Protein AF-A0A8S2G816-F1 (afdb_monomer)

Radius of gyration: 27.28 Å; Cα contacts (8 Å, |Δi|>4): 47; chains: 1; bounding box: 75×60×60 Å

Sequence (195 aa):
LHQNMSLLHDYPKVTIHTKDKANLFRSVLDWQKTAARHLIQHYSNANIILVNMLEQCRYLHVPIGNFPEDPCLFACDLFYARHLVKHNHLLWCSLTDQPDLGGKEQDDYRMLLTTGNDTIANNLFHSDSDVSSTSLQEENHPPFEINRPAFYPTACIEFELVGLAICAVLNFQKIHETEGSSFDLGMLNSVANCF

Foldseek 3Di:
DCVVDVVCPVDQDADQLDDDDPCQPVPVVCNVVSVVVVVVVCVVCVVVSVVVLVVLCVVLVHDRSPQDSDSVVVSVLSVVQVVCVVVVHDDDDDPDPFGCPPPCSVVPPVVVVVPPPVPPVVPPPPDDDDDDPPPPDPCPPPPDDDDDDDDDPDDDDDDDDPPVVVVCVVCVVVVVVVVPDDPDDPVPVVVVVPD

Secondary structure (DSSP, 8-state):
-TTT-GGGTTS------PPPPTTTT--SSSHHHHHHHHHHHHHHHHHHHHHHHHHHHHHHT--GGG--S-HHHHHHHHHHHHHHHHTT------SSSSPP-SS-GGG-TTHHHH---TTTTTTS--S---------------S---------S----------HHHHHHHTHHHHHHHTSS--S-TTTTTTTT--

pLDDT: mean 74.15, std 20.51, range [30.05, 97.12]

Solvent-accessible surface area (backbone atoms only — not comparable to full-atom values): 13302 Å² total; per-residue (Å²): 108,62,93,81,35,74,85,50,70,87,53,89,68,65,82,80,82,75,86,75,65,94,67,74,59,74,50,80,88,55,35,65,65,53,48,53,52,48,50,53,50,52,60,70,45,43,60,60,52,49,53,54,49,51,52,51,23,62,75,68,72,46,62,71,67,74,59,64,84,55,58,66,64,52,47,52,53,52,53,50,53,52,49,34,54,76,70,74,43,81,89,82,79,54,98,54,100,54,71,78,60,88,90,45,62,88,71,54,69,71,56,62,74,74,61,69,58,96,63,59,82,78,68,75,82,79,77,84,85,89,76,80,93,68,85,74,70,84,75,71,74,70,74,92,76,87,84,79,93,71,93,67,95,73,86,85,88,88,84,86,90,76,62,61,70,59,55,45,67,77,39,43,76,57,46,58,63,67,66,53,91,53,98,63,70,73,82,58,64,76,64,66,78,76,118

Organism: NCBI:txid1234261

InterPro domains:
  IPR013697 DNA polymerase epsilon, catalytic subunit A, C-terminal [PF08490] (2-183)
  IPR013697 DNA polymerase epsilon, catalytic subunit A, C-terminal [SM01159] (4-195)
  IPR029703 DNA polymerase epsilon catalytic subunit [PTHR10670] (2-183)

Structure (mmCIF, N/CA/C/O backbone):
data_AF-A0A8S2G816-F1
#
_entry.id   AF-A0A8S2G816-F1
#
loop_
_atom_site.group_PDB
_atom_site.id
_atom_site.type_symbol
_atom_site.label_atom_id
_atom_site.label_alt_id
_atom_site.label_comp_id
_atom_site.label_asym_id
_atom_site.label_entity_id
_atom_site.label_seq_id
_atom_site.pdbx_PDB_ins_code
_atom_site.Cartn_x
_atom_site.Cartn_y
_atom_site.Cartn_z
_atom_site.occupancy
_atom_site.B_iso_or_equiv
_atom_site.auth_seq_id
_atom_site.auth_comp_id
_atom_site.auth_asym_id
_atom_site.auth_atom_id
_atom_site.pdbx_PDB_model_num
ATOM 1 N N . LEU A 1 1 ? -18.105 -16.096 8.172 1.00 61.03 1 LEU A N 1
ATOM 2 C CA . LEU A 1 1 ? -19.308 -15.233 8.282 1.00 61.03 1 LEU A CA 1
ATOM 3 C C . LEU A 1 1 ? -20.367 -15.604 7.249 1.00 61.03 1 LEU A C 1
ATOM 5 O O . LEU A 1 1 ? -21.395 -16.108 7.670 1.00 61.03 1 LEU A O 1
ATOM 9 N N . HIS A 1 2 ? -20.115 -15.486 5.940 1.00 66.38 2 HIS A N 1
ATOM 10 C CA . HIS A 1 2 ? -21.114 -15.856 4.916 1.00 66.38 2 HIS A CA 1
ATOM 11 C C . HIS A 1 2 ? -21.565 -17.323 4.960 1.00 66.38 2 HIS A C 1
ATOM 13 O O . HIS A 1 2 ? -22.743 -17.591 4.780 1.00 66.38 2 HIS A O 1
ATOM 19 N N . GLN A 1 3 ? -20.678 -18.265 5.300 1.00 74.44 3 GLN A N 1
ATOM 20 C CA . GLN A 1 3 ? -21.053 -19.680 5.456 1.00 74.44 3 GLN A CA 1
ATOM 21 C C . GLN A 1 3 ? -22.086 -19.931 6.571 1.00 74.44 3 GLN A C 1
ATOM 23 O O . GLN A 1 3 ? -22.805 -20.919 6.510 1.00 74.44 3 GLN A O 1
ATOM 28 N N . ASN A 1 4 ? -22.197 -19.029 7.556 1.00 79.25 4 ASN A N 1
ATOM 29 C CA . ASN A 1 4 ? -23.070 -19.213 8.720 1.00 79.25 4 ASN A CA 1
ATOM 30 C C . ASN A 1 4 ? -24.318 -18.315 8.684 1.00 79.25 4 ASN A C 1
ATOM 32 O O . ASN A 1 4 ? -25.232 -18.524 9.476 1.00 79.25 4 ASN A O 1
ATOM 36 N N . MET A 1 5 ? -24.366 -17.303 7.808 1.00 78.69 5 MET A N 1
ATOM 37 C CA . MET A 1 5 ? -25.480 -16.350 7.718 1.00 78.69 5 MET A CA 1
ATOM 38 C C . MET A 1 5 ? -25.806 -16.052 6.251 1.00 78.69 5 MET A C 1
ATOM 40 O O . MET A 1 5 ? -25.191 -15.189 5.625 1.00 78.69 5 MET A O 1
ATOM 44 N N . SER A 1 6 ? -26.801 -16.759 5.708 1.00 81.81 6 SER A N 1
ATOM 45 C CA . SER A 1 6 ? -27.256 -16.623 4.316 1.00 81.81 6 SER A CA 1
ATOM 46 C C . SER A 1 6 ? -27.724 -15.203 3.976 1.00 81.81 6 SER A C 1
ATOM 48 O O . SER A 1 6 ? -27.389 -14.709 2.907 1.00 81.81 6 SER A O 1
ATOM 50 N N . LEU A 1 7 ? -28.370 -14.512 4.920 1.00 85.06 7 LEU A N 1
ATOM 51 C CA . LEU A 1 7 ? -28.846 -13.124 4.792 1.00 85.06 7 LEU A CA 1
ATOM 52 C C . LEU A 1 7 ? -27.746 -12.088 4.504 1.00 85.06 7 LEU A C 1
ATOM 54 O O . LEU A 1 7 ? -28.051 -10.989 4.055 1.00 85.06 7 LEU A O 1
ATOM 58 N N . LEU A 1 8 ? -26.474 -12.402 4.772 1.00 83.81 8 LEU A N 1
ATOM 59 C CA . LEU A 1 8 ? -25.374 -11.471 4.514 1.00 83.81 8 LEU A CA 1
ATOM 60 C C . LEU A 1 8 ? -24.890 -11.490 3.057 1.00 83.81 8 LEU A C 1
ATOM 62 O O . LEU A 1 8 ? -24.118 -10.611 2.697 1.00 83.81 8 LEU A O 1
ATOM 66 N N . HIS A 1 9 ? -25.324 -12.447 2.223 1.00 83.62 9 HIS A N 1
ATOM 67 C CA . HIS A 1 9 ? -24.869 -12.569 0.826 1.00 83.62 9 HIS A CA 1
ATOM 68 C C . HIS A 1 9 ? -25.184 -11.349 -0.034 1.00 83.62 9 HIS A C 1
ATOM 70 O O . HIS A 1 9 ? -24.417 -11.052 -0.945 1.00 83.62 9 HIS A O 1
ATOM 76 N N . ASP A 1 10 ? -26.240 -10.615 0.305 1.00 86.06 10 ASP A N 1
ATOM 77 C CA . ASP A 1 10 ? -26.656 -9.430 -0.443 1.00 86.06 10 ASP A CA 1
ATOM 78 C C . ASP A 1 10 ? -25.792 -8.192 -0.137 1.00 86.06 10 ASP A C 1
ATOM 80 O O . ASP A 1 10 ? -25.909 -7.172 -0.816 1.00 86.06 10 ASP A O 1
ATOM 84 N N . TYR A 1 11 ? -24.907 -8.261 0.867 1.00 85.88 11 TYR A N 1
ATOM 85 C CA . TYR A 1 11 ? -24.098 -7.128 1.313 1.00 85.88 11 TYR A CA 1
ATOM 86 C C . TYR A 1 11 ? -22.619 -7.286 0.936 1.00 85.88 11 TYR A C 1
ATOM 88 O O . TYR A 1 11 ? -22.035 -8.359 1.118 1.00 85.88 11 TYR A O 1
ATOM 96 N N . PRO A 1 12 ? -21.961 -6.210 0.464 1.00 84.56 12 PRO A N 1
ATOM 97 C CA . PRO A 1 12 ? -20.541 -6.249 0.156 1.00 84.56 12 PRO A CA 1
ATOM 98 C C . PRO A 1 12 ? -19.718 -6.373 1.440 1.00 84.56 12 PRO A C 1
ATOM 100 O O . PRO A 1 12 ? -19.875 -5.605 2.391 1.00 84.56 12 PRO A O 1
ATOM 103 N N . LYS A 1 13 ? -18.785 -7.325 1.447 1.00 84.25 13 LYS A N 1
ATOM 104 C CA . LYS A 1 13 ? -17.817 -7.478 2.529 1.00 84.25 13 LYS A CA 1
ATOM 105 C C . LYS A 1 13 ? -16.614 -6.574 2.267 1.00 84.25 13 LYS A C 1
ATOM 107 O O . LYS A 1 13 ? -15.917 -6.748 1.273 1.00 84.25 13 LYS A O 1
ATOM 112 N N . VAL A 1 14 ? -16.349 -5.660 3.194 1.00 88.81 14 VAL A N 1
ATOM 113 C CA . VAL A 1 14 ? -15.152 -4.809 3.192 1.00 88.81 14 VAL A CA 1
ATOM 114 C C . VAL A 1 14 ? -14.352 -5.099 4.456 1.00 88.81 14 VAL A C 1
ATOM 116 O O . VAL A 1 14 ? -14.898 -5.073 5.560 1.00 88.81 14 VAL A O 1
ATOM 119 N N . THR A 1 15 ? -13.070 -5.421 4.301 1.00 88.44 15 THR A N 1
ATOM 120 C CA . THR A 1 15 ? -12.155 -5.641 5.424 1.00 88.44 15 THR A CA 1
ATOM 121 C C . THR A 1 15 ? -11.475 -4.334 5.806 1.00 88.44 15 THR A C 1
ATOM 123 O O . THR A 1 15 ? -10.909 -3.640 4.967 1.00 88.44 15 THR A O 1
ATOM 126 N N . ILE A 1 16 ? -11.534 -3.992 7.093 1.00 89.62 16 ILE A N 1
ATOM 127 C CA . ILE A 1 16 ? -10.772 -2.880 7.660 1.00 89.62 16 ILE A CA 1
ATOM 128 C C . ILE A 1 16 ? -9.488 -3.462 8.252 1.00 89.62 16 ILE A C 1
ATOM 130 O O . ILE A 1 16 ? -9.534 -4.242 9.203 1.00 89.62 16 ILE A O 1
ATOM 134 N N . HIS A 1 17 ? -8.343 -3.081 7.693 1.00 87.00 17 HIS A N 1
ATOM 135 C CA . HIS A 1 17 ? -7.025 -3.602 8.063 1.00 87.00 17 HIS A CA 1
ATOM 136 C C . HIS A 1 17 ? -6.442 -2.880 9.288 1.00 87.00 17 HIS A C 1
ATOM 138 O O . HIS A 1 17 ? -5.419 -2.207 9.209 1.00 87.00 17 HIS A O 1
ATOM 144 N N . THR A 1 18 ? -7.119 -2.964 10.436 1.00 84.94 18 THR A N 1
ATOM 145 C CA . THR A 1 18 ? -6.584 -2.441 11.706 1.00 84.94 18 THR A CA 1
ATOM 146 C C . THR A 1 18 ? -5.920 -3.564 12.495 1.00 84.94 18 THR A C 1
ATOM 148 O O . THR A 1 18 ? -6.548 -4.585 12.764 1.00 84.94 18 THR A O 1
ATOM 151 N N . LYS A 1 19 ? -4.649 -3.376 12.868 1.00 84.19 19 LYS A N 1
ATOM 152 C CA . LYS A 1 19 ? -3.903 -4.318 13.712 1.00 84.19 19 LYS A CA 1
ATOM 153 C C . LYS A 1 19 ? -4.011 -3.910 15.172 1.00 84.19 19 LYS A C 1
ATOM 155 O O . LYS A 1 19 ? -3.517 -2.853 15.563 1.00 84.19 19 LYS A O 1
ATOM 160 N N . ASP A 1 20 ? -4.602 -4.781 15.975 1.00 85.81 20 ASP A N 1
ATOM 161 C CA . ASP A 1 20 ? -4.604 -4.628 17.424 1.00 85.81 20 ASP A CA 1
ATOM 162 C C . ASP A 1 20 ? -3.294 -5.129 18.034 1.00 85.81 20 ASP A C 1
ATOM 164 O O . ASP A 1 20 ? -2.588 -5.978 17.485 1.00 85.81 20 ASP A O 1
ATOM 168 N N . LYS A 1 21 ? -2.950 -4.604 19.212 1.00 84.94 21 LYS A N 1
ATOM 169 C CA . LYS A 1 21 ? -1.757 -5.042 19.943 1.00 84.94 21 LYS A CA 1
ATOM 170 C C . LYS A 1 21 ? -1.947 -6.486 20.417 1.00 84.94 21 LYS A C 1
ATOM 172 O O . LYS A 1 21 ? -2.928 -6.782 21.088 1.00 84.94 21 LYS A O 1
ATOM 177 N N . ALA A 1 22 ? -0.960 -7.356 20.192 1.00 78.69 22 ALA A N 1
ATOM 178 C CA . ALA A 1 22 ? -1.040 -8.781 20.546 1.00 78.69 22 ALA A CA 1
ATOM 179 C C . ALA A 1 22 ? -1.381 -9.059 22.031 1.00 78.69 22 ALA A C 1
ATOM 181 O O . ALA A 1 22 ? -2.005 -10.062 22.352 1.00 78.69 22 ALA A O 1
ATOM 182 N N . ASN A 1 23 ? -1.026 -8.147 22.942 1.00 81.00 23 ASN A N 1
ATOM 183 C CA . ASN A 1 23 ? -1.264 -8.281 24.384 1.00 81.00 23 ASN A CA 1
ATOM 184 C C . ASN A 1 23 ? -2.504 -7.515 24.890 1.00 81.00 23 ASN A C 1
ATOM 186 O O . ASN A 1 23 ? -2.579 -7.208 26.083 1.00 81.00 23 ASN A O 1
ATOM 190 N N . LEU A 1 24 ? -3.464 -7.179 24.016 1.00 78.81 24 LEU A N 1
ATOM 191 C CA . LEU A 1 24 ? -4.610 -6.322 24.359 1.00 78.81 24 LEU A CA 1
ATOM 192 C C . LEU A 1 24 ? -5.431 -6.846 25.550 1.00 78.81 24 LEU A C 1
ATOM 194 O O . LEU A 1 24 ? -5.877 -6.067 26.389 1.00 78.81 24 LEU A O 1
ATOM 198 N N . PHE A 1 25 ? -5.586 -8.168 25.653 1.00 80.62 25 PHE A N 1
ATOM 199 C CA . PHE A 1 25 ? -6.420 -8.829 26.664 1.00 80.62 25 PHE A CA 1
ATOM 200 C C . PHE A 1 25 ? -5.613 -9.599 27.715 1.00 80.62 25 PHE A C 1
ATOM 202 O O . PHE A 1 25 ? -6.097 -10.573 28.284 1.00 80.62 25 PHE A O 1
ATOM 209 N N . ARG A 1 26 ? -4.378 -9.166 28.008 1.00 73.50 26 ARG A N 1
ATOM 210 C CA . ARG A 1 26 ? -3.507 -9.853 28.979 1.00 73.50 26 ARG A CA 1
ATOM 211 C C . ARG A 1 26 ? -4.113 -9.941 30.390 1.00 73.50 26 ARG A C 1
ATOM 213 O O . ARG A 1 26 ? -3.830 -10.893 31.109 1.00 73.50 26 ARG A O 1
ATOM 220 N N . SER A 1 27 ? -4.949 -8.974 30.786 1.00 78.56 27 SER A N 1
ATOM 221 C CA . SER A 1 27 ? -5.747 -9.067 32.017 1.00 78.56 27 SER A CA 1
ATOM 222 C C . SER A 1 27 ? -7.074 -9.768 31.725 1.00 78.56 27 SER A C 1
ATOM 224 O O . SER A 1 27 ? -8.003 -9.164 31.189 1.00 78.56 27 SER A O 1
ATOM 226 N N . VAL A 1 28 ? -7.160 -11.048 32.096 1.00 75.00 28 VAL A N 1
ATOM 227 C CA . VAL A 1 28 ? -8.353 -11.893 31.897 1.00 75.00 28 VAL A CA 1
ATOM 228 C C . VAL A 1 28 ? -9.534 -11.450 32.770 1.00 75.00 28 VAL A C 1
ATOM 230 O O . VAL A 1 28 ? -10.669 -11.783 32.465 1.00 75.00 28 VAL A O 1
ATOM 233 N N . LEU A 1 29 ? -9.309 -10.678 33.837 1.00 82.62 29 LEU A N 1
ATOM 234 C CA . LEU A 1 29 ? -10.380 -10.214 34.731 1.00 82.62 29 LEU A CA 1
ATOM 235 C C . LEU A 1 29 ? -10.992 -8.874 34.287 1.00 82.62 29 LEU A C 1
ATOM 237 O O . LEU A 1 29 ? -12.187 -8.669 34.466 1.00 82.62 29 LEU A O 1
ATOM 241 N N . ASP A 1 30 ? -10.217 -8.007 33.625 1.00 86.25 30 ASP A N 1
ATOM 242 C CA . ASP A 1 30 ? -10.660 -6.666 33.197 1.00 86.25 30 ASP A CA 1
ATOM 243 C C . ASP A 1 30 ? -10.881 -6.537 31.679 1.00 86.25 30 ASP A C 1
ATOM 245 O O . ASP A 1 30 ? -11.000 -5.427 31.143 1.00 86.25 30 ASP A O 1
ATOM 249 N N . TRP A 1 31 ? -10.943 -7.661 30.955 1.00 89.38 31 TRP A N 1
ATOM 250 C CA . TRP A 1 31 ? -11.040 -7.666 29.491 1.00 89.38 31 TRP A CA 1
A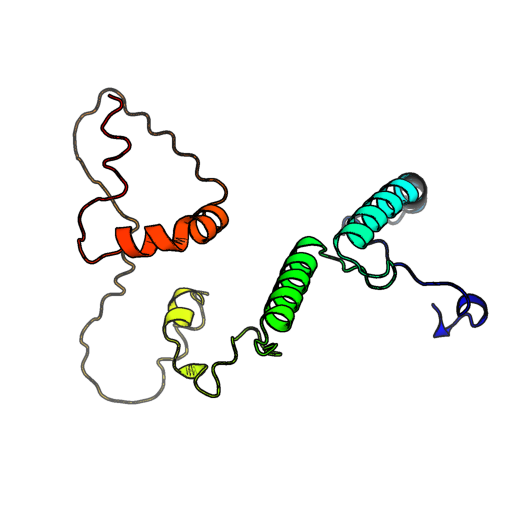TOM 251 C C . TRP A 1 31 ? -12.236 -6.863 28.973 1.00 89.38 31 TRP A C 1
ATOM 253 O O . TRP A 1 31 ? -12.115 -6.203 27.948 1.00 89.38 31 TRP A O 1
ATOM 263 N N . GLN A 1 32 ? -13.363 -6.857 29.694 1.00 91.62 32 GLN A N 1
ATOM 264 C CA . GLN A 1 32 ? -14.595 -6.174 29.287 1.00 91.62 32 GLN A CA 1
ATOM 265 C C . GLN A 1 32 ? -14.400 -4.663 29.154 1.00 91.62 32 GLN A C 1
ATOM 267 O O . GLN A 1 32 ? -14.822 -4.060 28.168 1.00 91.62 32 GLN A O 1
ATOM 272 N N . LYS A 1 33 ? -13.717 -4.041 30.122 1.00 90.06 33 LYS A N 1
ATOM 273 C CA . LYS A 1 33 ? -13.453 -2.596 30.118 1.00 90.06 33 LYS A CA 1
ATOM 274 C C . LYS A 1 33 ? -12.514 -2.217 28.976 1.00 90.06 33 LYS A C 1
ATOM 276 O O . LYS A 1 33 ? -12.726 -1.200 28.309 1.00 90.06 33 LYS A O 1
ATOM 281 N N . THR A 1 34 ? -11.491 -3.035 28.743 1.00 90.25 34 THR A N 1
ATOM 282 C CA . THR A 1 34 ? -10.542 -2.843 27.641 1.00 90.25 34 THR A CA 1
ATOM 283 C C . THR A 1 34 ? -11.216 -3.064 26.288 1.00 90.25 34 THR A C 1
ATOM 285 O O . THR A 1 34 ? -11.055 -2.230 25.400 1.00 90.25 34 THR A O 1
ATOM 288 N N . ALA A 1 35 ? -12.027 -4.114 26.148 1.00 90.44 35 ALA A N 1
ATOM 289 C CA . ALA A 1 35 ? -12.775 -4.438 24.936 1.00 90.44 35 ALA A CA 1
ATOM 290 C C . ALA A 1 35 ? -13.788 -3.346 24.587 1.00 90.44 35 ALA A C 1
ATOM 292 O O . ALA A 1 35 ? -13.791 -2.868 23.459 1.00 90.44 35 ALA A O 1
ATOM 293 N N . ALA A 1 36 ? -14.599 -2.896 25.551 1.00 92.44 36 ALA A N 1
ATOM 294 C CA . ALA A 1 36 ? -15.593 -1.847 25.325 1.00 92.44 36 ALA A CA 1
ATOM 295 C C . ALA A 1 36 ? -14.941 -0.540 24.854 1.00 92.44 36 ALA A C 1
ATOM 297 O O . ALA A 1 36 ? -15.418 0.094 23.914 1.00 92.44 36 ALA A O 1
ATOM 298 N N . ARG A 1 37 ? -13.809 -0.163 25.464 1.00 91.19 37 ARG A N 1
ATOM 299 C CA . ARG A 1 37 ? -13.041 1.016 25.048 1.00 91.19 37 ARG A CA 1
ATOM 300 C C . ARG A 1 37 ? -12.531 0.885 23.613 1.00 91.19 37 ARG A C 1
ATOM 302 O O . ARG A 1 37 ? -12.715 1.820 22.841 1.00 91.19 37 ARG A O 1
ATOM 309 N N . HIS A 1 38 ? -11.928 -0.251 23.260 1.00 90.88 38 HIS A N 1
ATOM 310 C CA . HIS A 1 38 ? -11.418 -0.474 21.906 1.00 90.88 38 HIS A CA 1
ATOM 311 C C . HIS A 1 38 ? -12.553 -0.534 20.885 1.00 90.88 38 HIS A C 1
ATOM 313 O O . HIS A 1 38 ? -12.463 0.120 19.858 1.00 90.88 38 HIS A O 1
ATOM 319 N N . LEU A 1 39 ? -13.659 -1.218 21.183 1.00 91.69 39 LEU A N 1
ATOM 320 C CA . LEU A 1 39 ? -14.820 -1.297 20.294 1.00 91.69 39 LEU A CA 1
ATOM 321 C C . LEU A 1 39 ? -15.350 0.097 19.944 1.00 91.69 39 LEU A C 1
ATOM 323 O O . LEU A 1 39 ? -15.543 0.400 18.768 1.00 91.69 39 LEU A O 1
ATOM 327 N N . ILE A 1 40 ? -15.534 0.960 20.948 1.00 94.56 40 ILE A N 1
ATOM 328 C CA . ILE A 1 40 ? -15.991 2.340 20.731 1.00 94.56 40 ILE A CA 1
ATOM 329 C C . ILE A 1 40 ? -14.964 3.126 19.906 1.00 94.56 40 ILE A C 1
ATOM 331 O O . ILE A 1 40 ? -15.347 3.851 18.990 1.00 94.56 40 ILE A O 1
ATOM 335 N N . GLN A 1 41 ? -13.668 2.963 20.189 1.00 92.50 41 GLN A N 1
ATOM 336 C CA . GLN A 1 41 ? -12.600 3.606 19.418 1.00 92.50 41 GLN A CA 1
ATOM 337 C C . GLN A 1 41 ? -12.593 3.148 17.953 1.00 92.50 41 GLN A C 1
ATOM 339 O O . GLN A 1 41 ? -12.581 3.994 17.061 1.00 92.50 41 GLN A O 1
ATOM 344 N N . HIS A 1 42 ? -12.661 1.842 17.682 1.00 92.62 42 HIS A N 1
ATOM 345 C CA . HIS A 1 42 ? -12.723 1.306 16.321 1.00 92.62 42 HIS A CA 1
ATOM 346 C C . HIS A 1 42 ? -13.970 1.782 15.587 1.00 92.62 42 HIS A C 1
ATOM 348 O O . HIS A 1 42 ? -13.853 2.235 14.454 1.00 92.62 42 HIS A O 1
ATOM 354 N N . TYR A 1 43 ? -15.142 1.740 16.225 1.00 93.19 43 TYR A N 1
ATOM 355 C CA . TYR A 1 43 ? -16.382 2.216 15.614 1.00 93.19 43 TYR A CA 1
ATOM 356 C C . TYR A 1 43 ? -16.312 3.709 15.270 1.00 93.19 43 TYR A C 1
ATOM 358 O O . TYR A 1 43 ? -16.641 4.104 14.153 1.00 93.19 43 TYR A O 1
ATOM 366 N N . SER A 1 44 ? -15.822 4.537 16.198 1.00 93.69 44 SER A N 1
ATOM 367 C CA . SER A 1 44 ? -15.669 5.976 15.968 1.00 93.69 44 SER A CA 1
ATOM 368 C C . SER A 1 44 ? -14.664 6.284 14.853 1.00 93.69 44 SER A C 1
ATOM 370 O O . SER A 1 44 ? -14.871 7.220 14.083 1.00 93.69 44 SER A O 1
ATOM 372 N N . ASN A 1 45 ? -13.587 5.502 14.749 1.00 93.88 45 ASN A N 1
ATOM 373 C CA . ASN A 1 45 ? -12.547 5.692 13.738 1.00 93.88 45 ASN A CA 1
ATOM 374 C C . ASN A 1 45 ? -12.888 5.037 12.390 1.00 93.88 45 ASN A C 1
ATOM 376 O O . ASN A 1 45 ? -12.284 5.389 11.377 1.00 93.88 45 ASN A O 1
ATOM 380 N N . ALA A 1 46 ? -13.858 4.118 12.351 1.00 92.88 46 ALA A N 1
ATOM 381 C CA . ALA A 1 46 ? -14.198 3.349 11.157 1.00 92.88 46 ALA A CA 1
ATOM 382 C C . ALA A 1 46 ? -14.567 4.250 9.976 1.00 92.88 46 ALA A C 1
ATOM 384 O O . ALA A 1 46 ? -14.133 3.993 8.857 1.00 92.88 46 ALA A O 1
ATOM 385 N N . ASN A 1 47 ? -15.311 5.333 10.223 1.00 92.88 47 ASN A N 1
ATOM 386 C CA . ASN A 1 47 ? -15.693 6.269 9.167 1.00 92.88 47 ASN A CA 1
ATOM 387 C C . ASN A 1 47 ? -14.468 6.951 8.533 1.00 92.88 47 ASN A C 1
ATOM 389 O O . ASN A 1 47 ? -14.355 7.013 7.314 1.00 92.88 47 ASN A O 1
ATOM 393 N N . ILE A 1 48 ? -13.516 7.403 9.355 1.00 94.38 48 ILE A N 1
ATOM 394 C CA . ILE A 1 48 ? -12.290 8.058 8.878 1.00 94.38 48 ILE A CA 1
ATOM 395 C C . ILE A 1 48 ? -11.475 7.083 8.021 1.00 94.38 48 ILE A C 1
ATOM 397 O O . ILE A 1 48 ? -11.033 7.428 6.928 1.00 94.38 48 ILE A O 1
ATOM 401 N N . ILE A 1 49 ? -11.327 5.841 8.489 1.00 92.56 49 ILE A N 1
ATOM 402 C CA . ILE A 1 49 ? -10.598 4.800 7.758 1.00 92.56 49 ILE A CA 1
ATOM 403 C C . ILE A 1 49 ? -11.284 4.491 6.423 1.00 92.56 49 ILE A C 1
ATOM 405 O O . ILE A 1 49 ? -10.610 4.392 5.401 1.00 92.56 49 ILE A O 1
ATOM 409 N N . LEU A 1 50 ? -12.614 4.386 6.411 1.00 92.56 50 LEU A N 1
ATOM 410 C CA . LEU A 1 50 ? -13.387 4.092 5.205 1.00 92.56 50 LEU A CA 1
ATOM 411 C C . LEU A 1 50 ? -13.261 5.218 4.170 1.00 92.56 50 LEU A C 1
ATOM 413 O O . LEU A 1 50 ? -13.040 4.937 2.993 1.00 92.56 50 LEU A O 1
ATOM 417 N N . VAL A 1 51 ? -13.341 6.483 4.588 1.00 94.56 51 VAL A N 1
ATOM 418 C CA . VAL A 1 51 ? -13.155 7.632 3.685 1.00 94.56 51 VAL A CA 1
ATOM 419 C C . VAL A 1 51 ? -11.752 7.624 3.071 1.00 94.56 51 VAL A C 1
ATOM 421 O O . VAL A 1 51 ? -11.631 7.710 1.848 1.00 94.56 51 VAL A O 1
ATOM 424 N N . ASN A 1 52 ? -10.712 7.417 3.883 1.00 93.81 52 ASN A N 1
ATOM 425 C CA . ASN A 1 52 ? -9.331 7.331 3.399 1.00 93.81 52 ASN A CA 1
ATOM 426 C C . ASN A 1 52 ? -9.145 6.159 2.421 1.00 93.81 52 ASN A C 1
ATOM 428 O O . ASN A 1 52 ? -8.525 6.300 1.367 1.00 93.81 52 ASN A O 1
ATOM 432 N N . MET A 1 53 ? -9.727 5.002 2.736 1.00 93.94 53 MET A N 1
ATOM 433 C CA . MET A 1 53 ? -9.721 3.821 1.873 1.00 93.94 53 MET A CA 1
ATOM 434 C C . MET A 1 53 ? -10.432 4.094 0.541 1.00 93.94 53 MET A C 1
ATOM 436 O O . MET A 1 53 ? -9.924 3.708 -0.510 1.00 93.94 53 MET A O 1
ATOM 440 N N . LEU A 1 54 ? -11.566 4.804 0.546 1.00 95.00 54 LEU A N 1
ATOM 441 C CA . LEU A 1 54 ? -12.277 5.208 -0.672 1.00 95.00 54 LEU A CA 1
ATOM 442 C C . LEU A 1 54 ? -11.463 6.169 -1.539 1.00 95.00 54 LEU A C 1
ATOM 444 O O . LEU A 1 54 ? -11.549 6.105 -2.765 1.00 95.00 54 LEU A O 1
ATOM 448 N N . GLU A 1 55 ? -10.722 7.099 -0.943 1.00 96.12 55 GLU A N 1
ATOM 449 C CA . GLU A 1 55 ? -9.819 7.988 -1.685 1.00 96.12 55 GLU A CA 1
ATOM 450 C C . GLU A 1 55 ? -8.700 7.197 -2.366 1.00 96.12 55 GLU A C 1
ATOM 452 O O . GLU A 1 55 ? -8.475 7.360 -3.567 1.00 96.12 55 GLU A O 1
ATOM 457 N N . GLN A 1 56 ? -8.088 6.255 -1.648 1.00 94.69 56 GLN A N 1
ATOM 458 C CA . GLN A 1 56 ? -7.066 5.373 -2.212 1.00 94.69 56 GLN A CA 1
ATOM 459 C C . GLN A 1 56 ? -7.639 4.459 -3.305 1.00 94.69 56 GLN A C 1
ATOM 461 O O . GLN A 1 56 ? -7.056 4.350 -4.378 1.00 94.69 56 GLN A O 1
ATOM 466 N N . CYS A 1 57 ? -8.823 3.873 -3.109 1.00 95.19 57 CYS A N 1
ATOM 467 C CA . CYS A 1 57 ? -9.510 3.074 -4.132 1.00 95.19 57 CYS A CA 1
ATOM 468 C C . CYS A 1 57 ? -9.810 3.887 -5.398 1.00 95.19 57 CYS A C 1
ATOM 470 O O . CYS A 1 57 ? -9.655 3.382 -6.511 1.00 95.19 57 CYS A O 1
ATOM 472 N N . ARG A 1 58 ? -10.217 5.154 -5.237 1.00 96.06 58 ARG A N 1
ATOM 473 C CA . ARG A 1 58 ? -10.451 6.076 -6.357 1.00 96.06 58 ARG A CA 1
ATOM 474 C C . ARG A 1 58 ? -9.165 6.362 -7.122 1.00 96.06 58 ARG A C 1
ATOM 476 O O . ARG A 1 58 ? -9.202 6.323 -8.348 1.00 96.06 58 ARG A O 1
ATOM 483 N N . TYR A 1 59 ? -8.052 6.573 -6.423 1.00 96.38 59 TYR A N 1
ATOM 484 C CA . TYR A 1 59 ? -6.736 6.762 -7.036 1.00 96.38 59 TYR A CA 1
ATOM 485 C C . TYR A 1 59 ? -6.233 5.500 -7.756 1.00 96.38 59 TYR A C 1
ATOM 487 O O . TYR A 1 59 ? -5.773 5.569 -8.891 1.00 96.38 59 TYR A O 1
ATOM 495 N N . LEU A 1 60 ? -6.380 4.330 -7.128 1.00 95.88 60 LEU A N 1
ATOM 496 C CA . LEU A 1 60 ? -5.945 3.046 -7.683 1.00 95.88 60 LEU A CA 1
ATOM 497 C C . LEU A 1 60 ? -6.907 2.475 -8.729 1.00 95.88 60 LEU A C 1
ATOM 499 O O . LEU A 1 60 ? -6.556 1.517 -9.413 1.00 95.88 60 LEU A O 1
ATOM 503 N N . HIS A 1 61 ? -8.110 3.025 -8.876 1.00 95.56 61 HIS A N 1
ATOM 504 C CA . HIS A 1 61 ? -9.169 2.473 -9.727 1.00 95.56 61 HIS A CA 1
ATOM 505 C C . HIS A 1 61 ? -9.447 0.989 -9.416 1.00 95.56 61 HIS A C 1
ATOM 507 O O . HIS A 1 61 ? -9.450 0.142 -10.311 1.00 95.56 61 HIS A O 1
ATOM 513 N N . VAL A 1 62 ? -9.629 0.669 -8.132 1.00 94.88 62 VAL A N 1
ATOM 514 C CA . VAL A 1 62 ? -9.943 -0.683 -7.637 1.00 94.88 62 VAL A CA 1
ATOM 515 C C . VAL A 1 62 ? -11.215 -0.614 -6.788 1.00 94.88 62 VAL A C 1
ATOM 517 O O . VAL A 1 62 ? -11.394 0.356 -6.049 1.00 94.88 62 VAL A O 1
ATOM 520 N N . PRO A 1 63 ? -12.133 -1.593 -6.887 1.00 93.06 63 PRO A N 1
ATOM 521 C CA . PRO A 1 63 ? -13.310 -1.628 -6.027 1.00 93.06 63 PRO A CA 1
ATOM 522 C C . PRO A 1 63 ? -12.909 -1.791 -4.558 1.00 93.06 63 PRO A C 1
ATOM 524 O O . PRO A 1 63 ? -12.021 -2.574 -4.232 1.00 93.06 63 PRO A O 1
ATOM 527 N N . ILE A 1 64 ? -13.628 -1.115 -3.659 1.00 91.50 64 ILE A N 1
ATOM 528 C CA . ILE A 1 64 ? -13.319 -1.103 -2.219 1.00 91.50 64 ILE A CA 1
ATOM 529 C C . ILE A 1 64 ? -13.285 -2.497 -1.574 1.00 91.50 64 ILE A C 1
ATOM 531 O O . ILE A 1 64 ? -12.531 -2.726 -0.636 1.00 91.50 64 ILE A O 1
ATOM 535 N N . GLY A 1 65 ? -14.054 -3.454 -2.099 1.00 90.69 65 GLY A N 1
ATOM 536 C CA . GLY A 1 65 ? -14.044 -4.838 -1.615 1.00 90.69 65 GLY A CA 1
ATOM 537 C C . GLY A 1 65 ? -12.755 -5.613 -1.919 1.00 90.69 65 GLY A C 1
ATOM 538 O O . GLY A 1 65 ? -12.518 -6.634 -1.286 1.00 90.69 65 GLY A O 1
ATOM 539 N N . ASN A 1 66 ? -11.929 -5.142 -2.860 1.00 90.44 66 ASN A N 1
ATOM 540 C CA . ASN A 1 66 ? -10.655 -5.765 -3.242 1.00 90.44 66 ASN A CA 1
ATOM 541 C C . ASN A 1 66 ? -9.439 -4.957 -2.757 1.00 90.44 66 ASN A C 1
ATOM 543 O O . ASN A 1 66 ? -8.344 -5.068 -3.303 1.00 90.44 66 ASN A O 1
ATOM 547 N N . PHE A 1 67 ? -9.636 -4.072 -1.785 1.00 91.62 67 PHE A N 1
ATOM 548 C CA . PHE A 1 67 ? -8.547 -3.269 -1.257 1.00 91.62 67 PHE A CA 1
ATOM 549 C C . PHE A 1 67 ? -7.639 -4.131 -0.360 1.00 91.62 67 PHE A C 1
ATOM 551 O O . PHE A 1 67 ? -8.156 -4.858 0.491 1.00 91.62 67 PHE A O 1
ATOM 558 N N . PRO A 1 68 ? -6.311 -4.070 -0.533 1.00 91.69 68 PRO A N 1
ATOM 559 C CA . PRO A 1 68 ? -5.353 -4.914 0.181 1.00 91.69 68 PRO A CA 1
ATOM 560 C C . PRO A 1 68 ? -5.078 -4.422 1.610 1.00 91.69 68 PRO A C 1
ATOM 562 O O . PRO A 1 68 ? -5.463 -3.318 2.000 1.00 91.69 68 PRO A O 1
ATOM 565 N N . GLU A 1 69 ? -4.347 -5.235 2.375 1.00 90.50 69 GLU A N 1
ATOM 566 C CA . GLU A 1 69 ? -3.797 -4.843 3.677 1.00 90.50 69 GLU A CA 1
ATOM 567 C C . GLU A 1 69 ? -2.669 -3.811 3.544 1.00 90.50 69 GLU A C 1
ATOM 569 O O . GLU A 1 69 ? -2.652 -2.833 4.291 1.00 90.50 69 GLU A O 1
ATOM 574 N N . ASP A 1 70 ? -1.772 -4.005 2.572 1.00 92.31 70 ASP A N 1
ATOM 575 C CA . ASP A 1 70 ? -0.720 -3.052 2.214 1.00 92.31 70 ASP A CA 1
ATOM 576 C C . ASP A 1 70 ? -1.063 -2.354 0.884 1.00 92.31 70 ASP A C 1
ATOM 578 O O . ASP A 1 70 ? -0.855 -2.923 -0.194 1.00 92.31 70 ASP A O 1
ATOM 582 N N . PRO A 1 71 ? -1.614 -1.128 0.929 1.00 91.94 71 PRO A N 1
ATOM 583 C CA . PRO A 1 71 ? -1.976 -0.398 -0.277 1.00 91.94 71 PRO A CA 1
ATOM 584 C C . PRO A 1 71 ? -0.767 0.103 -1.060 1.00 91.94 71 PRO A C 1
ATOM 586 O O . PRO A 1 71 ? -0.895 0.291 -2.266 1.00 91.94 71 PRO A O 1
ATOM 589 N N . CYS A 1 72 ? 0.384 0.322 -0.420 1.00 91.62 72 CYS A N 1
ATOM 590 C CA . CYS A 1 72 ? 1.560 0.871 -1.088 1.00 91.62 72 CYS A CA 1
ATOM 591 C C . CYS A 1 72 ? 2.179 -0.167 -2.021 1.00 91.62 72 CYS A C 1
ATOM 593 O O . CYS A 1 72 ? 2.366 0.116 -3.204 1.00 91.62 72 CYS A O 1
ATOM 595 N N . LEU A 1 73 ? 2.436 -1.374 -1.510 1.00 91.81 73 LEU A N 1
ATOM 596 C CA . LEU A 1 73 ? 3.012 -2.453 -2.312 1.00 91.81 73 LEU A CA 1
ATOM 597 C C . LEU A 1 73 ? 2.082 -2.838 -3.470 1.00 91.81 73 LEU A C 1
ATOM 599 O O . LEU A 1 73 ? 2.484 -2.840 -4.630 1.00 91.81 73 LEU A O 1
ATOM 603 N N . PHE A 1 74 ? 0.800 -3.038 -3.167 1.00 93.56 74 PHE A N 1
ATOM 604 C CA . PHE A 1 74 ? -0.205 -3.337 -4.181 1.00 93.56 74 PHE A CA 1
ATOM 605 C C . PHE A 1 74 ? -0.347 -2.227 -5.230 1.00 93.56 74 PHE A C 1
ATOM 607 O O . PHE A 1 74 ? -0.545 -2.520 -6.407 1.00 93.56 74 PHE A O 1
ATOM 614 N N . ALA A 1 75 ? -0.260 -0.952 -4.834 1.00 94.94 75 ALA A N 1
ATOM 615 C CA . ALA A 1 75 ? -0.294 0.161 -5.777 1.00 94.94 75 ALA A CA 1
ATOM 616 C C . ALA A 1 75 ? 0.893 0.116 -6.741 1.00 94.94 75 ALA A C 1
ATOM 618 O O . ALA A 1 75 ? 0.693 0.295 -7.944 1.00 94.94 75 ALA A O 1
ATOM 619 N N . CYS A 1 76 ? 2.100 -0.138 -6.228 1.00 92.75 76 CYS A N 1
ATOM 620 C CA . CYS A 1 76 ? 3.299 -0.300 -7.046 1.00 92.75 76 CYS A CA 1
ATOM 621 C C . CYS A 1 76 ? 3.102 -1.403 -8.091 1.00 92.75 76 CYS A C 1
ATOM 623 O O . CYS A 1 76 ? 3.237 -1.132 -9.286 1.00 92.75 76 CYS A O 1
ATOM 625 N N . ASP A 1 77 ? 2.684 -2.594 -7.661 1.00 92.44 77 ASP A N 1
ATOM 626 C CA . ASP A 1 77 ? 2.457 -3.738 -8.551 1.00 92.44 77 ASP A CA 1
ATOM 627 C C . ASP A 1 77 ? 1.365 -3.446 -9.584 1.00 92.44 77 ASP A C 1
ATOM 629 O O . ASP A 1 77 ? 1.524 -3.707 -10.778 1.00 92.44 77 ASP A O 1
ATOM 633 N N . LEU A 1 78 ? 0.258 -2.845 -9.145 1.00 94.50 78 LEU A N 1
ATOM 634 C CA . LEU A 1 78 ? -0.877 -2.526 -10.001 1.00 94.50 78 LEU A CA 1
ATOM 635 C C . LEU A 1 78 ? -0.513 -1.499 -11.076 1.00 94.50 78 LEU A C 1
ATOM 637 O O . LEU A 1 78 ? -0.882 -1.665 -12.244 1.00 94.50 78 LEU A O 1
ATOM 641 N N . PHE A 1 79 ? 0.180 -0.420 -10.704 1.00 95.56 79 PHE A N 1
ATOM 642 C CA . PHE A 1 79 ? 0.616 0.587 -11.668 1.00 95.56 79 PHE A CA 1
ATOM 643 C C . PHE A 1 79 ? 1.672 0.030 -12.612 1.00 95.56 79 PHE A C 1
ATOM 645 O O . PHE A 1 79 ? 1.585 0.291 -13.813 1.00 95.56 79 PHE A O 1
ATOM 652 N N . TYR A 1 80 ? 2.605 -0.774 -12.103 1.00 93.56 80 TYR A N 1
ATOM 653 C CA . TYR A 1 80 ? 3.623 -1.419 -12.919 1.00 93.56 80 TYR A CA 1
ATOM 654 C C . TYR A 1 80 ? 2.997 -2.365 -13.949 1.00 93.56 80 TYR A C 1
ATOM 656 O O . TYR A 1 80 ? 3.211 -2.194 -15.149 1.00 93.56 80 TYR A O 1
ATOM 664 N N . ALA A 1 81 ? 2.110 -3.266 -13.519 1.00 94.25 81 ALA A N 1
ATOM 665 C CA . ALA A 1 81 ? 1.388 -4.179 -14.403 1.00 94.25 81 ALA A CA 1
ATOM 666 C C . ALA A 1 81 ? 0.569 -3.433 -15.469 1.00 94.25 81 ALA A C 1
ATOM 668 O O . ALA A 1 81 ? 0.618 -3.773 -16.652 1.00 94.25 81 ALA A O 1
ATOM 669 N N . ARG A 1 82 ? -0.153 -2.371 -15.084 1.00 95.25 82 ARG A N 1
ATOM 670 C CA . ARG A 1 82 ? -0.904 -1.538 -16.041 1.00 95.25 82 ARG A CA 1
ATOM 671 C C . ARG A 1 82 ? 0.009 -0.850 -17.049 1.00 95.25 82 ARG A C 1
ATOM 673 O O . ARG A 1 82 ? -0.370 -0.726 -18.214 1.00 95.25 82 ARG A O 1
ATOM 680 N N . HIS A 1 83 ? 1.186 -0.401 -16.620 1.00 95.62 83 HIS A N 1
ATOM 681 C CA . HIS A 1 83 ? 2.160 0.227 -17.504 1.00 95.62 83 HIS A CA 1
ATOM 682 C C . HIS A 1 83 ? 2.725 -0.784 -18.508 1.00 95.62 83 HIS A C 1
ATOM 684 O O . HIS A 1 83 ? 2.732 -0.507 -19.707 1.00 95.62 83 HIS A O 1
ATOM 690 N N . LEU A 1 84 ? 3.091 -1.983 -18.047 1.00 94.81 84 LEU A N 1
ATOM 691 C CA . LEU A 1 84 ? 3.550 -3.073 -18.908 1.00 94.81 84 LEU A CA 1
ATOM 692 C C . LEU A 1 84 ? 2.507 -3.434 -19.971 1.00 94.81 84 LEU A C 1
ATOM 694 O O . LEU A 1 84 ? 2.821 -3.437 -21.161 1.00 94.81 84 LEU A O 1
ATOM 698 N N . VAL A 1 85 ? 1.250 -3.644 -19.566 1.00 95.62 85 VAL A N 1
ATOM 699 C CA . VAL A 1 85 ? 0.155 -3.978 -20.493 1.00 95.62 85 VAL A CA 1
ATOM 700 C C . VAL A 1 85 ? -0.076 -2.859 -21.510 1.00 95.62 85 VAL A C 1
ATOM 702 O O . VAL A 1 85 ? -0.223 -3.130 -22.701 1.00 95.62 85 VAL A O 1
ATOM 705 N N . LYS A 1 86 ? -0.057 -1.590 -21.077 1.00 97.12 86 LYS A N 1
ATOM 706 C CA . LYS A 1 86 ? -0.220 -0.434 -21.974 1.00 97.12 86 LYS A CA 1
ATOM 707 C C . LYS A 1 86 ? 0.870 -0.369 -23.050 1.00 97.12 86 LYS A C 1
ATOM 709 O O . LYS A 1 86 ? 0.593 0.069 -24.164 1.00 97.12 86 LYS A O 1
ATOM 714 N N . HIS A 1 87 ? 2.084 -0.798 -22.720 1.00 97.06 87 HIS A N 1
ATOM 715 C CA . HIS A 1 87 ? 3.235 -0.813 -23.622 1.00 97.06 87 HIS A CA 1
ATOM 716 C C . HIS A 1 87 ? 3.469 -2.178 -24.293 1.00 97.06 87 HIS A C 1
ATOM 718 O O . HIS A 1 87 ? 4.508 -2.382 -24.915 1.00 97.06 87 HIS A O 1
ATOM 724 N N . ASN A 1 88 ? 2.483 -3.084 -24.236 1.00 95.00 88 ASN A N 1
ATOM 725 C CA . ASN A 1 88 ? 2.517 -4.409 -24.861 1.00 95.00 88 ASN A CA 1
ATOM 726 C C . ASN A 1 88 ? 3.699 -5.284 -24.391 1.00 95.00 88 ASN A C 1
ATOM 728 O O . ASN A 1 88 ? 4.258 -6.067 -25.161 1.00 95.00 88 ASN A O 1
ATOM 732 N N . HIS A 1 89 ? 4.079 -5.141 -23.120 1.00 94.25 89 HIS A N 1
ATOM 733 C CA . HIS A 1 89 ? 5.008 -6.036 -22.439 1.00 94.25 89 HIS A CA 1
ATOM 734 C C . HIS A 1 89 ? 4.266 -7.222 -21.813 1.00 94.25 89 HIS A C 1
ATOM 736 O O . HIS A 1 89 ? 3.074 -7.149 -21.507 1.00 94.25 89 HIS A O 1
ATOM 742 N N . LEU A 1 90 ? 4.991 -8.322 -21.607 1.00 88.12 90 LEU A N 1
ATOM 743 C CA . LEU A 1 90 ? 4.468 -9.507 -20.935 1.00 88.12 90 LEU A CA 1
ATOM 744 C C . LEU A 1 90 ? 4.295 -9.228 -19.440 1.00 88.12 90 LEU A C 1
ATOM 746 O O . LEU A 1 90 ? 5.177 -8.657 -18.798 1.00 88.12 90 LEU A O 1
ATOM 750 N N . LEU A 1 91 ? 3.163 -9.663 -18.885 1.00 85.81 91 LEU A N 1
ATOM 751 C CA . LEU A 1 91 ? 2.983 -9.710 -17.442 1.00 85.81 91 LEU A CA 1
ATOM 752 C C . LEU A 1 91 ? 3.682 -10.967 -16.930 1.00 85.81 91 LEU A C 1
ATOM 754 O O . LEU A 1 91 ? 3.192 -12.075 -17.138 1.00 85.81 91 LEU A O 1
ATOM 758 N N . TRP A 1 92 ? 4.830 -10.782 -16.289 1.00 76.81 92 TRP A N 1
ATOM 759 C CA . TRP A 1 92 ? 5.573 -11.872 -15.678 1.00 76.81 92 TRP A CA 1
ATOM 760 C C . TRP A 1 92 ? 5.387 -11.827 -14.167 1.00 76.81 92 TRP A C 1
ATOM 762 O O . TRP A 1 92 ? 5.621 -10.798 -13.538 1.00 76.81 92 TRP A O 1
ATOM 772 N N . CYS A 1 93 ? 4.939 -12.935 -13.590 1.00 73.75 93 CYS A N 1
ATOM 773 C CA . CYS A 1 93 ? 4.891 -13.133 -12.153 1.00 73.75 93 CYS A CA 1
ATOM 774 C C . CYS A 1 93 ? 5.394 -14.547 -11.868 1.00 73.75 93 CYS A C 1
ATOM 776 O O . CYS A 1 93 ? 4.882 -15.508 -12.445 1.00 73.75 93 CYS A O 1
ATOM 778 N N . SER A 1 94 ? 6.407 -14.654 -11.011 1.00 80.12 94 SER A N 1
ATOM 779 C CA . SER A 1 94 ? 6.794 -15.928 -10.419 1.00 80.12 94 SER A CA 1
ATOM 780 C C . SER A 1 94 ? 5.942 -16.175 -9.177 1.00 80.12 94 SER A C 1
ATOM 782 O O . SER A 1 94 ? 5.595 -15.243 -8.453 1.00 80.12 94 SER A O 1
ATOM 784 N N . LEU A 1 95 ? 5.601 -17.439 -8.930 1.00 78.94 95 LEU A N 1
ATOM 785 C CA . LEU A 1 95 ? 4.976 -17.862 -7.672 1.00 78.94 95 LEU A CA 1
ATOM 786 C C . LEU A 1 95 ? 6.003 -18.015 -6.540 1.00 78.94 95 LEU A C 1
ATOM 788 O O . LEU A 1 95 ? 5.618 -18.270 -5.400 1.00 78.94 95 LEU A O 1
ATOM 792 N N . THR A 1 96 ? 7.292 -17.914 -6.860 1.00 81.00 96 THR A N 1
ATOM 793 C CA . THR A 1 96 ? 8.398 -17.951 -5.905 1.00 81.00 96 THR A CA 1
ATOM 794 C C . THR A 1 96 ? 8.955 -16.547 -5.685 1.00 81.00 96 THR A C 1
ATOM 796 O O . THR A 1 96 ? 8.743 -15.646 -6.494 1.00 81.00 96 THR A O 1
ATOM 799 N N . ASP A 1 97 ? 9.738 -16.379 -4.618 1.00 72.62 97 ASP A N 1
ATOM 800 C CA . ASP A 1 97 ? 10.490 -15.142 -4.357 1.00 72.62 97 ASP A CA 1
ATOM 801 C C . ASP A 1 9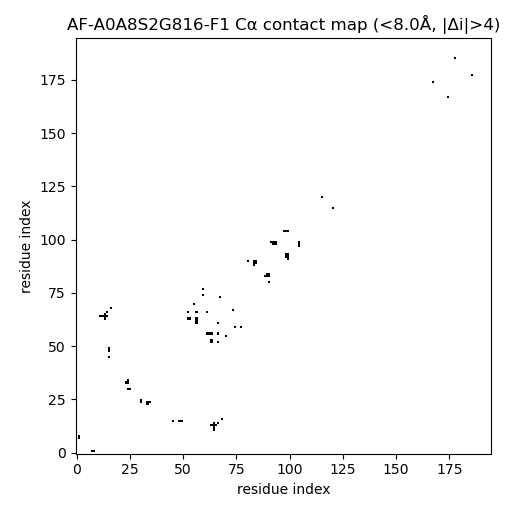7 ? 11.656 -14.931 -5.344 1.00 72.62 97 ASP A C 1
ATOM 803 O O . ASP A 1 97 ? 12.369 -13.931 -5.267 1.00 72.62 97 ASP A O 1
ATOM 807 N N . GLN A 1 98 ? 11.875 -15.874 -6.269 1.00 72.81 98 GLN A N 1
ATOM 808 C CA . GLN A 1 98 ? 12.894 -15.764 -7.304 1.00 72.81 98 GLN A CA 1
ATOM 809 C C . GLN A 1 98 ? 12.288 -15.225 -8.603 1.00 72.81 98 GLN A C 1
ATOM 811 O O . GLN A 1 98 ? 11.215 -15.683 -9.015 1.00 72.81 98 GLN A O 1
ATOM 816 N N . PRO A 1 99 ? 12.972 -14.279 -9.275 1.00 74.50 99 PRO A N 1
ATOM 817 C CA . PRO A 1 99 ? 12.553 -13.834 -10.592 1.00 74.50 99 PRO A CA 1
ATOM 818 C C . PRO A 1 99 ? 12.636 -15.017 -11.559 1.00 74.50 99 PRO A C 1
ATOM 820 O O . PRO A 1 99 ? 13.620 -15.750 -11.568 1.00 74.50 99 PRO A O 1
ATOM 823 N N . ASP A 1 100 ? 11.600 -15.204 -12.368 1.00 74.75 100 ASP A N 1
ATOM 824 C CA . ASP A 1 100 ? 11.624 -16.205 -13.429 1.00 74.75 100 ASP A CA 1
ATOM 825 C C . ASP A 1 100 ? 12.506 -15.655 -14.559 1.00 74.75 100 ASP A C 1
ATOM 827 O O . ASP A 1 100 ? 12.282 -14.555 -15.073 1.00 74.75 100 ASP A O 1
ATOM 831 N N . LEU A 1 101 ? 13.588 -16.376 -14.848 1.00 78.00 101 LEU A N 1
ATOM 832 C CA . LEU A 1 101 ? 14.606 -16.004 -15.829 1.00 78.00 101 LEU A CA 1
ATOM 833 C C . LEU A 1 101 ? 14.566 -16.955 -17.032 1.00 78.00 101 LEU A C 1
ATOM 835 O O . LEU A 1 101 ? 15.518 -17.009 -17.817 1.00 78.00 101 LEU A O 1
ATOM 839 N N . GLY A 1 102 ? 13.465 -17.696 -17.204 1.00 78.81 102 GLY A N 1
ATOM 840 C CA . GLY A 1 102 ? 13.277 -18.618 -18.318 1.00 78.81 102 GLY A CA 1
ATOM 841 C C . GLY A 1 102 ? 14.150 -19.872 -18.216 1.00 78.81 102 GLY A C 1
ATOM 842 O O . GLY A 1 102 ? 14.647 -20.346 -19.241 1.00 78.81 102 GLY A O 1
ATOM 843 N N . GLY A 1 103 ? 14.355 -20.398 -17.005 1.00 76.88 103 GLY A N 1
ATOM 844 C CA . GLY A 1 103 ? 15.146 -21.603 -16.729 1.00 76.88 103 GLY A CA 1
ATOM 845 C C . GLY A 1 103 ? 16.606 -21.340 -16.347 1.00 76.88 103 GLY A C 1
ATOM 846 O O . GLY A 1 103 ? 17.414 -22.267 -16.375 1.00 76.88 103 GLY A O 1
ATOM 847 N N . LYS A 1 104 ? 16.957 -20.083 -16.043 1.00 78.31 104 LYS A N 1
ATOM 848 C CA . LYS A 1 104 ? 18.304 -19.638 -15.622 1.00 78.31 104 LYS A CA 1
ATOM 849 C C . LYS A 1 104 ? 18.325 -19.054 -14.213 1.00 78.31 104 LYS A C 1
ATOM 851 O O . LYS A 1 104 ? 19.210 -18.281 -13.860 1.00 78.31 104 LYS A O 1
ATOM 856 N N . GLU A 1 105 ? 17.347 -19.415 -13.394 1.00 73.88 105 GLU A N 1
ATOM 857 C CA . GLU A 1 105 ? 17.200 -18.888 -12.034 1.00 73.88 105 GLU A CA 1
ATOM 858 C C . GLU A 1 105 ? 18.398 -19.272 -11.148 1.00 73.88 105 GLU A C 1
ATOM 860 O O . GLU A 1 105 ? 18.752 -18.547 -10.225 1.00 73.88 105 GLU A O 1
ATOM 865 N N . GLN A 1 106 ? 19.055 -20.395 -11.459 1.00 69.69 106 GLN A N 1
ATOM 866 C CA . GLN A 1 106 ? 20.220 -20.910 -10.732 1.00 69.69 106 GLN A CA 1
ATOM 867 C C . GLN A 1 106 ? 21.557 -20.283 -11.164 1.00 69.69 106 GLN A C 1
ATOM 869 O O . GLN A 1 106 ? 22.559 -20.482 -10.480 1.00 69.69 106 GLN A O 1
ATOM 874 N N . ASP A 1 107 ? 21.577 -19.512 -12.257 1.00 69.94 107 ASP A N 1
ATOM 875 C CA . ASP A 1 107 ? 22.796 -18.898 -12.799 1.00 69.94 107 ASP A CA 1
ATOM 876 C C . ASP A 1 107 ? 23.058 -17.491 -12.213 1.00 69.94 107 ASP A C 1
ATOM 878 O O . ASP A 1 107 ? 24.114 -16.901 -12.459 1.00 69.94 107 ASP A O 1
ATOM 882 N N . ASP A 1 108 ? 22.117 -16.920 -11.444 1.00 64.94 108 ASP A N 1
ATOM 883 C CA . ASP A 1 108 ? 22.262 -15.576 -10.868 1.00 64.94 108 ASP A CA 1
ATOM 884 C C . ASP A 1 108 ? 23.077 -15.581 -9.563 1.00 64.94 108 ASP A C 1
ATOM 886 O O . ASP A 1 108 ? 22.559 -15.612 -8.442 1.00 64.94 108 ASP A O 1
ATOM 890 N N . TYR A 1 109 ? 24.399 -15.487 -9.710 1.00 54.94 109 TYR A N 1
ATOM 891 C CA . TYR A 1 109 ? 25.337 -15.403 -8.588 1.00 54.94 109 TYR A CA 1
ATOM 892 C C . TYR A 1 109 ? 25.194 -14.127 -7.737 1.00 54.94 109 TYR A C 1
ATOM 894 O O . TYR A 1 109 ? 25.773 -14.057 -6.651 1.00 54.94 109 TYR A O 1
ATOM 902 N N . ARG A 1 110 ? 24.434 -13.106 -8.164 1.00 57.69 110 ARG A N 1
ATOM 903 C CA . ARG A 1 110 ? 24.249 -11.878 -7.363 1.00 57.69 110 ARG A CA 1
ATOM 904 C C . ARG A 1 110 ? 23.333 -12.101 -6.158 1.00 57.69 110 ARG A C 1
ATOM 906 O O . ARG A 1 110 ? 23.45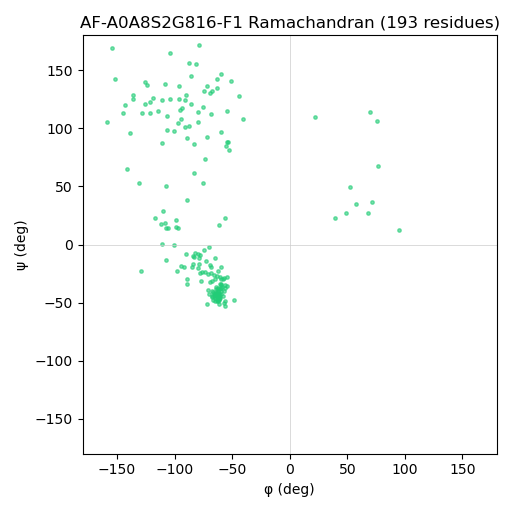5 -11.385 -5.162 1.00 57.69 110 ARG A O 1
ATOM 913 N N . MET A 1 111 ? 22.463 -13.111 -6.211 1.00 50.66 111 MET A N 1
ATOM 914 C CA . MET A 1 111 ? 21.578 -13.491 -5.103 1.00 50.66 111 MET A CA 1
ATOM 915 C C . MET A 1 111 ? 22.351 -14.073 -3.904 1.00 50.66 111 MET A C 1
ATOM 917 O O . MET A 1 111 ? 21.903 -13.958 -2.760 1.00 50.66 111 MET A O 1
ATOM 921 N N . LEU A 1 112 ? 23.550 -14.625 -4.135 1.00 53.03 112 LEU A N 1
ATOM 922 C CA . LEU A 1 112 ? 24.442 -15.119 -3.075 1.00 53.03 112 LEU A CA 1
ATOM 923 C C . LEU A 1 112 ? 24.952 -13.995 -2.160 1.00 53.03 112 LEU A C 1
ATOM 925 O O . LEU A 1 112 ? 25.161 -14.231 -0.976 1.00 53.03 112 LEU A O 1
ATOM 929 N N . LEU A 1 113 ? 25.092 -12.767 -2.672 1.00 52.94 113 LEU A N 1
ATOM 930 C CA . LEU A 1 113 ? 25.563 -11.613 -1.891 1.00 52.94 113 LEU A CA 1
ATOM 931 C C . LEU A 1 113 ? 24.475 -11.017 -0.984 1.00 52.94 113 LEU A C 1
ATOM 933 O O . LEU A 1 113 ? 24.782 -10.364 0.008 1.00 52.94 113 LEU A O 1
ATOM 937 N N . THR A 1 114 ? 23.200 -11.215 -1.328 1.00 47.09 114 THR A N 1
ATOM 938 C CA . THR A 1 114 ? 22.044 -10.695 -0.572 1.00 47.09 114 THR A CA 1
ATOM 939 C C . THR A 1 114 ? 21.431 -11.734 0.362 1.00 47.09 114 THR A C 1
ATOM 941 O O . THR A 1 114 ? 20.840 -11.368 1.375 1.00 47.09 114 THR A O 1
ATOM 944 N N . THR A 1 115 ? 21.636 -13.023 0.084 1.00 47.38 115 THR A N 1
ATOM 945 C CA . THR A 1 115 ? 21.234 -14.147 0.949 1.00 47.38 115 THR A CA 1
ATOM 946 C C . THR A 1 115 ? 22.342 -14.493 1.953 1.00 47.38 115 THR A C 1
ATOM 948 O O . THR A 1 115 ? 22.598 -15.653 2.255 1.00 47.38 115 THR A O 1
ATOM 951 N N . GLY A 1 116 ? 23.026 -13.476 2.481 1.00 44.62 116 GLY A N 1
ATOM 952 C CA . GLY A 1 116 ? 23.934 -13.589 3.623 1.00 44.62 116 GLY A CA 1
ATOM 953 C C . GLY A 1 116 ? 23.157 -13.730 4.930 1.00 44.62 116 GLY A C 1
ATOM 954 O O . GLY A 1 116 ? 23.334 -12.945 5.854 1.00 44.62 116 GLY A O 1
ATOM 955 N N . ASN A 1 117 ? 22.231 -14.687 5.003 1.00 45.34 117 ASN A N 1
ATOM 956 C CA . ASN A 1 117 ? 21.854 -15.254 6.284 1.00 45.34 117 ASN A CA 1
ATOM 957 C C . ASN A 1 117 ? 22.950 -16.266 6.644 1.00 45.34 117 ASN A C 1
ATOM 959 O O . ASN A 1 117 ? 23.113 -17.284 5.975 1.00 45.34 117 ASN A O 1
ATOM 963 N N . ASP A 1 118 ? 23.695 -15.960 7.705 1.00 50.84 118 ASP A N 1
ATOM 964 C CA . ASP A 1 118 ? 24.947 -16.570 8.196 1.00 50.84 118 ASP A CA 1
ATOM 965 C C . ASP A 1 118 ? 24.933 -18.096 8.488 1.00 50.84 118 ASP A C 1
ATOM 967 O O . ASP A 1 118 ? 25.723 -18.603 9.282 1.00 50.84 118 ASP A O 1
ATOM 971 N N . THR A 1 119 ? 24.027 -18.880 7.901 1.00 46.84 119 THR A N 1
ATOM 972 C CA . THR A 1 119 ? 23.817 -20.299 8.229 1.00 46.84 119 THR A CA 1
ATOM 973 C C . THR A 1 119 ? 23.817 -21.247 7.029 1.00 46.84 119 THR A C 1
ATOM 975 O O . THR A 1 119 ? 24.114 -22.427 7.221 1.00 46.84 119 THR A O 1
ATOM 978 N N . ILE A 1 120 ? 23.550 -20.787 5.798 1.00 46.97 120 ILE A N 1
ATOM 979 C CA . ILE A 1 120 ? 23.526 -21.685 4.621 1.00 46.97 120 ILE A CA 1
ATOM 980 C C . ILE A 1 120 ? 24.908 -21.809 3.963 1.00 46.97 120 ILE A C 1
ATOM 982 O O . ILE A 1 120 ? 25.275 -22.908 3.545 1.00 46.97 120 ILE A O 1
ATOM 986 N N . ALA A 1 121 ? 25.722 -20.747 3.969 1.00 45.06 121 ALA A N 1
ATOM 987 C CA . ALA A 1 121 ? 27.086 -20.786 3.426 1.00 45.06 121 ALA A CA 1
ATOM 988 C C . ALA A 1 121 ? 27.974 -21.854 4.101 1.00 45.06 121 ALA A C 1
ATOM 990 O O . ALA A 1 121 ? 28.815 -22.467 3.451 1.00 45.06 121 ALA A O 1
ATOM 991 N N . ASN A 1 122 ? 27.719 -22.159 5.378 1.00 44.22 122 ASN A N 1
ATOM 992 C CA . ASN A 1 122 ? 28.495 -23.141 6.140 1.00 44.22 122 ASN A CA 1
ATOM 993 C C . ASN A 1 122 ? 28.137 -24.606 5.836 1.00 44.22 122 ASN A C 1
ATOM 995 O O . ASN A 1 122 ? 28.912 -25.496 6.178 1.00 44.22 122 ASN A O 1
ATOM 999 N N . ASN A 1 123 ? 26.989 -24.883 5.206 1.00 44.69 123 ASN A N 1
ATOM 1000 C CA . ASN A 1 123 ? 26.463 -26.250 5.089 1.00 4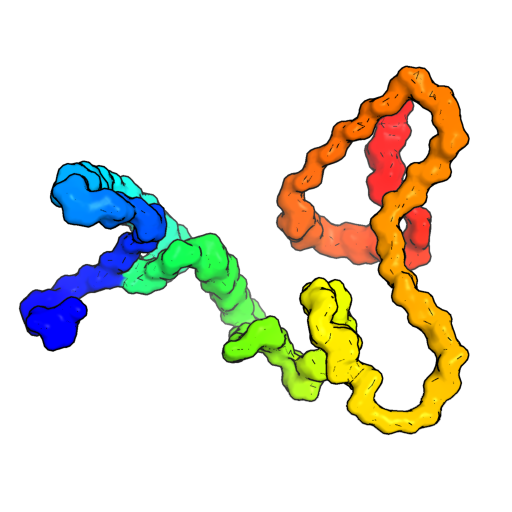4.69 123 ASN A CA 1
ATOM 1001 C C . ASN A 1 123 ? 26.480 -26.830 3.663 1.00 44.69 123 ASN A C 1
ATOM 1003 O O . ASN A 1 123 ? 26.086 -27.981 3.494 1.00 44.69 123 ASN A O 1
ATOM 1007 N N . LEU A 1 124 ? 26.953 -26.093 2.648 1.00 44.31 124 LEU A N 1
ATOM 1008 C CA . LEU A 1 124 ? 27.055 -26.605 1.267 1.00 44.31 124 LEU A CA 1
ATOM 1009 C C . LEU A 1 124 ? 28.478 -27.052 0.864 1.00 44.31 124 LEU A C 1
ATOM 1011 O O . LEU A 1 124 ? 28.671 -27.556 -0.235 1.00 44.31 124 LEU A O 1
ATOM 1015 N N . PHE A 1 125 ? 29.469 -26.947 1.757 1.00 41.25 125 PHE A N 1
ATOM 1016 C CA . PHE A 1 125 ? 30.850 -27.405 1.519 1.00 41.25 125 PHE A CA 1
ATOM 1017 C C . PHE A 1 125 ? 31.204 -28.676 2.315 1.00 41.25 125 PHE A C 1
ATOM 1019 O O . PHE A 1 125 ? 32.225 -28.760 3.002 1.00 41.25 125 PHE A O 1
ATOM 1026 N N . HIS A 1 126 ? 30.352 -29.700 2.223 1.00 40.66 126 HIS A N 1
ATOM 1027 C CA . HIS A 1 126 ? 30.706 -31.045 2.688 1.00 40.66 126 HIS A CA 1
ATOM 1028 C C . HIS A 1 126 ? 30.170 -32.146 1.769 1.00 40.66 126 HIS A C 1
ATOM 1030 O O . HIS A 1 126 ? 29.344 -32.963 2.158 1.00 40.66 126 HIS A O 1
ATOM 1036 N N . SER A 1 127 ? 30.674 -32.183 0.538 1.00 34.91 127 SER A N 1
ATOM 1037 C CA . SER A 1 127 ? 30.805 -33.440 -0.204 1.00 34.91 127 SER A CA 1
ATOM 1038 C C . SER A 1 127 ? 31.849 -33.292 -1.310 1.00 34.91 127 SER A C 1
ATOM 1040 O O . SER A 1 127 ? 31.602 -32.664 -2.335 1.00 34.91 127 SER A O 1
ATOM 1042 N N . ASP A 1 128 ? 32.993 -33.909 -1.030 1.00 35.44 128 ASP A N 1
ATOM 1043 C CA . ASP A 1 128 ? 33.882 -34.613 -1.951 1.00 35.44 128 ASP A CA 1
ATOM 1044 C C . ASP A 1 128 ? 34.798 -33.834 -2.920 1.00 35.44 128 ASP A C 1
ATOM 1046 O O . ASP A 1 128 ? 34.430 -33.396 -4.004 1.00 35.44 128 ASP A O 1
ATOM 1050 N N . SER A 1 129 ? 36.078 -33.879 -2.529 1.00 43.50 129 SER A N 1
ATOM 1051 C CA . SER A 1 129 ? 37.287 -34.102 -3.342 1.00 43.50 129 SER A CA 1
ATOM 1052 C C . SER A 1 129 ? 37.768 -33.028 -4.331 1.00 43.50 129 SER A C 1
ATOM 1054 O O . SER A 1 129 ? 37.228 -32.830 -5.413 1.00 43.50 129 SER A O 1
ATOM 1056 N N . ASP A 1 130 ? 38.943 -32.499 -3.969 1.00 37.00 130 ASP A N 1
ATOM 1057 C CA . ASP A 1 130 ? 40.099 -32.279 -4.844 1.00 37.00 130 ASP A CA 1
ATOM 1058 C C . ASP A 1 130 ? 40.087 -31.101 -5.824 1.00 37.00 130 ASP A C 1
ATOM 1060 O O . ASP A 1 130 ? 40.223 -31.301 -7.024 1.00 37.00 130 ASP A O 1
ATOM 1064 N N . VAL A 1 131 ? 40.132 -29.862 -5.316 1.00 40.16 131 VAL A N 1
ATOM 1065 C CA . VAL A 1 131 ? 40.925 -28.789 -5.951 1.00 40.16 131 VAL A CA 1
ATOM 1066 C C . VAL A 1 131 ? 41.513 -27.871 -4.875 1.00 40.16 131 VAL A C 1
ATOM 1068 O O . VAL A 1 131 ? 40.800 -27.169 -4.171 1.00 40.16 131 VAL A O 1
ATOM 1071 N N . SER A 1 132 ? 42.841 -27.921 -4.775 1.00 32.91 132 SER A N 1
ATOM 1072 C CA . SER A 1 132 ? 43.778 -26.880 -4.345 1.00 32.91 132 SER A CA 1
ATOM 1073 C C . SER A 1 132 ? 43.226 -25.741 -3.485 1.00 32.91 132 SER A C 1
ATOM 1075 O O . SER A 1 132 ? 42.588 -24.811 -3.969 1.00 32.91 132 SER A O 1
ATOM 1077 N N . SER A 1 133 ? 43.630 -25.763 -2.218 1.00 33.72 133 SER A N 1
ATOM 1078 C CA . SER A 1 133 ? 43.636 -24.643 -1.282 1.00 33.72 133 SER A CA 1
ATOM 1079 C C . SER A 1 133 ? 44.365 -23.416 -1.855 1.00 33.72 133 SER A C 1
ATOM 1081 O O . SER A 1 133 ? 45.532 -23.168 -1.549 1.00 33.72 133 SER A O 1
ATOM 1083 N N . THR A 1 134 ? 43.691 -22.629 -2.684 1.00 30.05 134 THR A N 1
ATOM 1084 C CA . THR A 1 134 ? 43.942 -21.193 -2.778 1.00 30.05 134 THR A CA 1
ATOM 1085 C C . THR A 1 134 ? 42.937 -20.539 -1.857 1.00 30.05 134 THR A C 1
ATOM 1087 O O . THR A 1 134 ? 41.742 -20.541 -2.135 1.00 30.05 134 THR A O 1
ATOM 1090 N N . SER A 1 135 ? 43.434 -20.038 -0.732 1.00 31.23 135 SER A N 1
ATOM 1091 C CA . SER A 1 135 ? 42.727 -19.140 0.167 1.00 31.2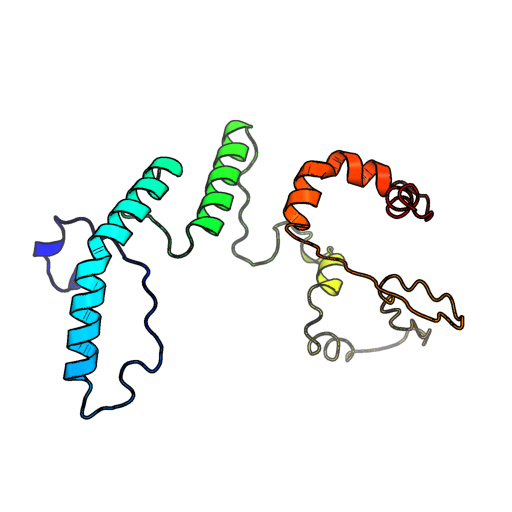3 135 SER A CA 1
ATOM 1092 C C . SER A 1 135 ? 42.207 -17.940 -0.625 1.00 31.23 135 SER A C 1
ATOM 1094 O O . SER A 1 135 ? 42.896 -16.929 -0.755 1.00 31.23 135 SER A O 1
ATOM 1096 N N . LEU A 1 136 ? 41.007 -18.059 -1.187 1.00 37.47 136 LEU A N 1
ATOM 1097 C CA . LEU A 1 136 ? 40.196 -16.905 -1.518 1.00 37.47 136 LEU A CA 1
ATOM 1098 C C . LEU A 1 136 ? 39.719 -16.391 -0.170 1.00 37.47 136 LEU A C 1
ATOM 1100 O O . LEU A 1 136 ? 38.774 -16.915 0.415 1.00 37.47 136 LEU A O 1
ATOM 1104 N N . GLN A 1 137 ? 40.492 -15.450 0.370 1.00 30.48 137 GLN A N 1
ATOM 1105 C CA . GLN A 1 137 ? 40.031 -14.579 1.433 1.00 30.48 137 GLN A CA 1
ATOM 1106 C C . GLN A 1 137 ? 38.623 -14.125 1.052 1.00 30.48 137 GLN A C 1
ATOM 1108 O O . GLN A 1 137 ? 38.395 -13.679 -0.074 1.00 30.48 137 GLN A O 1
ATOM 1113 N N . GLU A 1 138 ? 37.682 -14.297 1.976 1.00 41.88 138 GLU A N 1
ATOM 1114 C CA . GLU A 1 138 ? 36.444 -13.534 1.992 1.00 41.88 138 GLU A CA 1
ATOM 1115 C C . GLU A 1 138 ? 36.831 -12.051 1.998 1.00 41.88 138 GLU A C 1
ATOM 1117 O O . GLU A 1 138 ? 36.955 -11.424 3.048 1.00 41.88 138 GLU A O 1
ATOM 1122 N N . GLU A 1 139 ? 37.070 -11.480 0.821 1.00 38.47 139 GLU A N 1
ATOM 1123 C CA . GLU A 1 139 ? 37.140 -10.039 0.640 1.00 38.47 139 GLU A CA 1
ATOM 1124 C C . GLU A 1 139 ? 35.698 -9.532 0.729 1.00 38.47 139 GLU A C 1
ATOM 1126 O O . GLU A 1 139 ? 35.051 -9.184 -0.261 1.00 38.47 139 GLU A O 1
ATOM 1131 N N . ASN A 1 140 ? 35.177 -9.528 1.959 1.00 43.50 140 ASN A N 1
ATOM 1132 C CA . ASN A 1 140 ? 34.180 -8.569 2.395 1.00 43.50 140 ASN A CA 1
ATOM 1133 C C . ASN A 1 140 ? 34.793 -7.201 2.118 1.00 43.50 140 ASN A C 1
ATOM 1135 O O . ASN A 1 140 ? 35.514 -6.675 2.964 1.00 43.50 140 ASN A O 1
ATOM 1139 N N . HIS A 1 141 ? 34.589 -6.669 0.912 1.00 43.69 141 HIS A N 1
ATOM 1140 C CA . HIS A 1 141 ? 35.115 -5.363 0.561 1.00 43.69 141 HIS A CA 1
ATOM 1141 C C . HIS A 1 141 ? 34.605 -4.387 1.629 1.00 43.69 141 HIS A C 1
ATOM 1143 O O . HI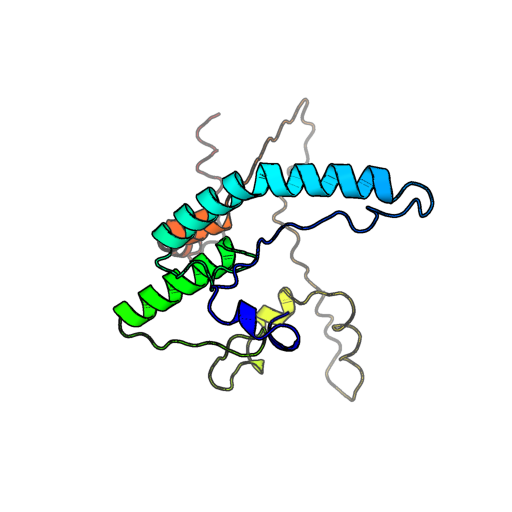S A 1 141 ? 33.385 -4.211 1.749 1.00 43.69 141 HIS A O 1
ATOM 1149 N N . PRO A 1 142 ? 35.490 -3.793 2.447 1.00 47.56 142 PRO A N 1
ATOM 1150 C CA . PRO A 1 142 ? 35.049 -2.891 3.489 1.00 47.56 142 PRO A CA 1
ATOM 1151 C C . PRO A 1 142 ? 34.299 -1.728 2.829 1.00 47.56 142 PRO A C 1
ATOM 1153 O O . PRO A 1 142 ? 34.619 -1.353 1.690 1.00 47.56 142 PRO A O 1
ATOM 1156 N N . PRO A 1 143 ? 33.273 -1.161 3.489 1.00 57.28 143 PRO A N 1
ATOM 1157 C CA . PRO A 1 143 ? 32.664 0.069 3.004 1.00 57.28 143 PRO A CA 1
ATOM 1158 C C . PRO A 1 143 ? 33.777 1.091 2.747 1.00 57.28 143 PRO A C 1
ATOM 1160 O O . PRO A 1 143 ? 34.748 1.139 3.496 1.00 57.28 143 PRO A O 1
ATOM 1163 N N . PHE A 1 144 ? 33.650 1.861 1.665 1.00 65.56 144 PHE A N 1
ATOM 1164 C CA . PHE A 1 144 ? 34.626 2.864 1.238 1.00 65.56 144 PHE A CA 1
ATOM 1165 C C . PHE A 1 144 ? 35.190 3.657 2.432 1.00 65.56 144 PHE A C 1
ATOM 1167 O O . PHE A 1 144 ? 34.492 4.471 3.039 1.00 65.56 144 PHE A O 1
ATOM 1174 N N . GLU A 1 145 ? 36.451 3.392 2.778 1.00 69.25 145 GLU A N 1
ATOM 1175 C CA . GLU A 1 145 ? 37.129 3.977 3.932 1.00 69.25 145 GLU A CA 1
ATOM 1176 C C . GLU A 1 145 ? 38.138 5.025 3.449 1.00 69.25 145 GLU A C 1
ATOM 1178 O O . GLU A 1 145 ? 39.163 4.700 2.849 1.00 69.25 145 GLU A O 1
ATOM 1183 N N . ILE A 1 146 ? 37.869 6.306 3.718 1.00 73.12 146 ILE A N 1
ATOM 1184 C CA . ILE A 1 146 ? 38.883 7.357 3.577 1.00 73.12 146 ILE A CA 1
ATOM 1185 C C . ILE A 1 146 ? 39.586 7.509 4.920 1.00 73.12 146 ILE A C 1
ATOM 1187 O O . ILE A 1 146 ? 39.099 8.191 5.822 1.00 73.12 146 ILE A O 1
ATOM 1191 N N . ASN A 1 147 ? 40.772 6.923 5.026 1.00 74.31 147 ASN A N 1
ATOM 1192 C CA . ASN A 1 147 ? 41.624 7.076 6.193 1.00 74.31 147 ASN A CA 1
ATOM 1193 C C . ASN A 1 147 ? 42.676 8.170 5.941 1.00 74.31 147 ASN A C 1
ATOM 1195 O O . ASN A 1 147 ? 43.645 7.970 5.207 1.00 74.31 147 ASN A O 1
ATOM 1199 N N . ARG A 1 148 ? 42.477 9.356 6.534 1.00 76.62 148 ARG A N 1
ATOM 1200 C CA . ARG A 1 148 ? 43.493 10.421 6.603 1.00 76.62 148 ARG A CA 1
ATOM 1201 C C . ARG A 1 148 ? 43.956 10.565 8.055 1.00 76.62 148 ARG A C 1
ATOM 1203 O O . ARG A 1 148 ? 43.376 11.363 8.790 1.00 76.62 148 ARG A O 1
ATOM 1210 N N . PRO A 1 149 ? 44.964 9.793 8.496 1.00 76.31 149 PRO A N 1
ATOM 1211 C CA . PRO A 1 149 ? 45.423 9.851 9.876 1.00 76.31 149 PRO A CA 1
ATOM 1212 C C . PRO A 1 149 ? 46.103 11.202 10.134 1.00 76.31 149 PRO A C 1
ATOM 1214 O O . PRO A 1 149 ? 47.168 11.486 9.588 1.00 76.31 149 PRO A O 1
ATOM 1217 N N . ALA A 1 150 ? 45.491 12.053 10.958 1.00 80.94 150 ALA A N 1
ATOM 1218 C CA . ALA A 1 150 ? 46.083 13.308 11.414 1.00 80.94 150 ALA A CA 1
ATOM 1219 C C . ALA A 1 150 ? 45.493 13.751 12.762 1.00 80.94 150 ALA A C 1
ATOM 1221 O O . ALA A 1 150 ? 44.495 13.212 13.239 1.00 80.94 150 ALA A O 1
ATOM 1222 N N . PHE A 1 151 ? 46.114 14.758 13.376 1.00 79.50 151 PHE A N 1
ATOM 1223 C CA . PHE A 1 151 ? 45.620 15.385 14.599 1.00 79.50 151 PHE A CA 1
ATOM 1224 C C . PHE A 1 151 ? 44.683 16.547 14.242 1.00 79.50 151 PHE A C 1
ATOM 1226 O O . PHE A 1 151 ? 45.132 17.671 14.013 1.00 79.50 151 PHE A O 1
ATOM 1233 N N . TYR A 1 152 ? 43.382 16.268 14.150 1.00 83.00 152 TYR A N 1
ATOM 1234 C CA . TYR A 1 152 ? 42.368 17.288 13.877 1.00 83.00 152 TYR A CA 1
ATOM 1235 C C . TYR A 1 152 ? 41.833 17.871 15.194 1.00 83.00 152 TYR A C 1
ATOM 1237 O O . TYR A 1 152 ? 41.348 17.109 16.030 1.00 83.00 152 TYR A O 1
ATOM 1245 N N . PRO A 1 153 ? 41.883 19.201 15.404 1.00 78.88 153 PRO A N 1
ATOM 1246 C CA . PRO A 1 153 ? 41.395 19.812 16.641 1.00 78.88 153 PRO A CA 1
ATOM 1247 C C . PRO A 1 153 ? 39.870 19.700 16.792 1.00 78.88 153 PRO A C 1
ATOM 1249 O O . PRO A 1 153 ? 39.379 19.587 17.908 1.00 78.88 153 PRO A O 1
ATOM 1252 N N . THR A 1 154 ? 39.126 19.699 15.682 1.00 83.38 154 THR A N 1
ATOM 1253 C CA . THR A 1 154 ? 37.704 19.333 15.616 1.00 83.38 154 THR A CA 1
ATOM 1254 C C . THR A 1 154 ? 37.406 18.774 14.226 1.00 83.38 154 THR A C 1
ATOM 1256 O O . THR A 1 154 ? 37.957 19.258 13.237 1.00 83.38 154 THR A O 1
ATOM 1259 N N . ALA A 1 155 ? 36.549 17.762 14.148 1.00 81.69 155 ALA A N 1
ATOM 1260 C CA . ALA A 1 155 ? 35.971 17.276 12.903 1.00 81.69 155 ALA A CA 1
ATOM 1261 C C . ALA A 1 155 ? 34.479 17.034 13.151 1.00 81.69 155 ALA A C 1
ATOM 1263 O O . ALA A 1 155 ? 34.118 16.378 14.127 1.00 81.69 155 ALA A O 1
ATOM 1264 N N . CYS A 1 156 ? 33.624 17.589 12.296 1.00 81.94 156 CYS A N 1
ATOM 1265 C CA . CYS A 1 156 ? 32.190 17.329 12.298 1.00 81.94 156 CYS A CA 1
ATOM 1266 C C . CYS A 1 156 ? 31.806 16.875 10.892 1.00 81.94 156 CYS A C 1
ATOM 1268 O O . CYS A 1 156 ? 32.059 17.591 9.925 1.00 81.94 156 CYS A O 1
ATOM 1270 N N . ILE A 1 157 ? 31.245 15.674 10.789 1.00 81.56 157 ILE A N 1
ATOM 1271 C CA . ILE A 1 157 ? 30.682 15.140 9.554 1.00 81.56 157 ILE A CA 1
ATOM 1272 C C . ILE A 1 157 ? 29.225 14.847 9.869 1.00 81.56 157 ILE A C 1
ATOM 1274 O O . ILE A 1 157 ? 28.927 13.979 10.686 1.00 81.56 157 ILE A O 1
ATOM 1278 N N . GLU A 1 158 ? 28.335 15.594 9.235 1.00 84.19 158 GLU A N 1
ATOM 1279 C CA . GLU A 1 158 ? 26.902 15.348 9.279 1.00 84.19 158 GLU A CA 1
ATOM 1280 C C . GLU A 1 158 ? 26.473 14.873 7.896 1.00 84.19 158 GLU A C 1
ATOM 1282 O O . GLU A 1 158 ? 26.763 15.510 6.882 1.00 84.19 158 GLU A O 1
ATOM 1287 N N . PHE A 1 159 ? 25.838 13.709 7.854 1.00 84.12 159 PHE A N 1
ATOM 1288 C CA . PHE A 1 159 ? 25.372 13.104 6.620 1.00 84.12 159 PHE A CA 1
ATOM 1289 C C . PHE A 1 159 ? 24.038 12.417 6.882 1.00 84.12 159 PHE A C 1
ATOM 1291 O O . PHE A 1 159 ? 23.952 11.508 7.707 1.00 84.12 159 PHE A O 1
ATOM 1298 N N . GLU A 1 160 ? 23.007 12.852 6.167 1.00 87.31 160 GLU A N 1
ATOM 1299 C CA . GLU A 1 160 ? 21.676 12.261 6.205 1.00 87.31 160 GLU A CA 1
ATOM 1300 C C . GLU A 1 160 ? 21.307 11.805 4.793 1.00 87.31 160 GLU A C 1
ATOM 1302 O O . GLU A 1 160 ? 21.305 12.593 3.846 1.00 87.31 160 GLU A O 1
ATOM 1307 N N . LEU A 1 161 ? 21.009 10.514 4.644 1.00 83.19 161 LEU A N 1
ATOM 1308 C CA . LEU A 1 161 ? 20.634 9.921 3.367 1.00 83.19 161 LEU A CA 1
ATOM 1309 C C . LEU A 1 161 ? 19.183 9.452 3.427 1.00 83.19 161 LEU A C 1
ATOM 1311 O O . LEU A 1 161 ? 18.852 8.519 4.156 1.00 83.19 161 LEU A O 1
ATOM 1315 N N . VAL A 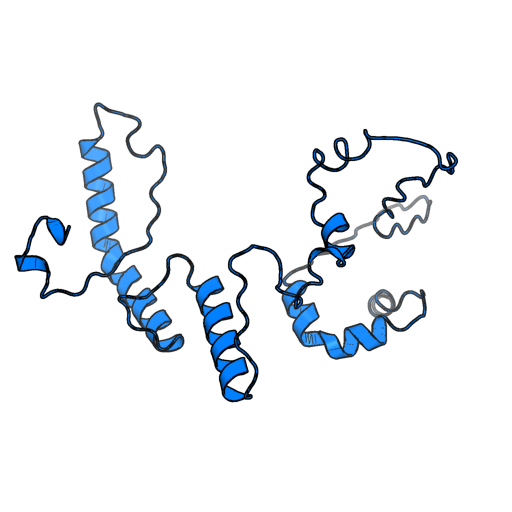1 162 ? 18.321 10.073 2.623 1.00 91.06 162 VAL A N 1
ATOM 1316 C CA . VAL A 1 162 ? 16.889 9.755 2.553 1.00 91.06 162 VAL A CA 1
ATOM 1317 C C . VAL A 1 162 ? 16.508 9.405 1.118 1.00 91.06 162 VAL A C 1
ATOM 1319 O O . VAL A 1 162 ? 16.934 10.062 0.172 1.00 91.06 162 VAL A O 1
ATOM 1322 N N . GLY A 1 163 ? 15.691 8.362 0.942 1.00 87.88 163 GLY A N 1
ATOM 1323 C CA . GLY A 1 163 ? 15.102 8.032 -0.360 1.00 87.88 163 GLY A CA 1
ATOM 1324 C C . GLY A 1 163 ? 16.099 7.550 -1.418 1.00 87.88 163 GLY A C 1
ATOM 1325 O O . GLY A 1 163 ? 15.833 7.715 -2.606 1.00 87.88 163 GLY A O 1
ATOM 1326 N N . LEU A 1 164 ? 17.223 6.942 -1.016 1.00 87.50 164 LEU A N 1
ATOM 1327 C CA . LEU A 1 164 ? 18.295 6.508 -1.923 1.00 87.50 164 LEU A CA 1
ATOM 1328 C C . LEU A 1 164 ? 17.777 5.720 -3.137 1.00 87.50 164 LEU A C 1
ATOM 1330 O O . LEU A 1 164 ? 18.132 6.042 -4.266 1.00 87.50 164 LEU A O 1
ATOM 1334 N N . ALA A 1 165 ? 16.898 4.737 -2.922 1.00 87.12 165 ALA A N 1
ATOM 1335 C CA . ALA A 1 165 ? 16.333 3.928 -4.004 1.00 87.12 165 ALA A CA 1
ATOM 1336 C C . ALA A 1 165 ? 15.515 4.764 -5.008 1.00 87.12 165 ALA A C 1
ATOM 1338 O O . ALA A 1 165 ? 15.611 4.558 -6.214 1.00 87.12 165 ALA A O 1
ATOM 1339 N N . ILE A 1 166 ? 14.756 5.753 -4.525 1.00 88.19 166 ILE A N 1
ATOM 1340 C CA . ILE A 1 166 ? 13.965 6.657 -5.373 1.00 88.19 166 ILE A CA 1
ATOM 1341 C C . ILE A 1 166 ? 14.907 7.527 -6.206 1.00 88.19 166 ILE A C 1
ATOM 1343 O O . ILE A 1 166 ? 14.749 7.628 -7.421 1.00 88.19 166 ILE A O 1
ATOM 1347 N N . CYS A 1 167 ? 15.921 8.115 -5.568 1.00 87.38 167 CYS A N 1
ATOM 1348 C CA . CYS A 1 167 ? 16.941 8.911 -6.246 1.00 87.38 167 CYS A CA 1
ATOM 1349 C C . CYS A 1 167 ? 17.705 8.090 -7.290 1.00 87.38 167 CYS A C 1
ATOM 1351 O O . CYS A 1 167 ? 18.002 8.617 -8.363 1.00 87.38 167 CYS A O 1
ATOM 1353 N N . ALA A 1 168 ? 17.981 6.816 -6.997 1.00 88.56 168 ALA A N 1
ATOM 1354 C CA . ALA A 1 168 ? 18.640 5.905 -7.918 1.00 88.56 168 ALA A CA 1
ATOM 1355 C C . ALA A 1 168 ? 17.786 5.641 -9.162 1.00 88.56 168 ALA A C 1
ATOM 1357 O O . ALA A 1 168 ? 18.261 5.812 -10.281 1.00 88.56 168 ALA A O 1
ATOM 1358 N N . VAL A 1 169 ? 16.503 5.322 -8.981 1.00 88.69 169 VAL A N 1
ATOM 1359 C CA . VAL A 1 169 ? 15.572 5.116 -10.100 1.00 88.69 169 VAL A CA 1
ATOM 1360 C C . VAL A 1 169 ? 15.370 6.401 -10.906 1.00 88.69 169 VAL A C 1
ATOM 1362 O O . VAL A 1 169 ? 15.359 6.347 -12.128 1.00 88.69 169 VAL A O 1
ATOM 1365 N N . LEU A 1 170 ? 15.254 7.570 -10.270 1.00 89.44 170 LEU A N 1
ATOM 1366 C CA . LEU A 1 170 ? 15.063 8.838 -10.988 1.00 89.44 170 LEU A CA 1
ATOM 1367 C C . LEU A 1 170 ? 16.304 9.278 -11.773 1.00 89.44 170 LEU A C 1
ATOM 1369 O O . LEU A 1 170 ? 16.176 9.907 -12.822 1.00 89.44 170 LEU A O 1
ATOM 1373 N N . ASN A 1 171 ? 17.499 8.956 -11.276 1.00 86.75 171 ASN A N 1
ATOM 1374 C CA . ASN A 1 171 ? 18.763 9.343 -11.899 1.00 86.75 171 ASN A CA 1
ATOM 1375 C C . ASN A 1 171 ? 19.466 8.181 -12.610 1.00 86.75 171 ASN A C 1
ATOM 1377 O O . ASN A 1 171 ? 20.632 8.332 -12.965 1.00 86.75 171 ASN A O 1
ATOM 1381 N N . PHE A 1 172 ? 18.792 7.052 -12.858 1.00 86.44 172 PHE A N 1
ATOM 1382 C CA . PHE A 1 172 ? 19.437 5.825 -13.349 1.00 86.44 172 PHE A CA 1
ATOM 1383 C C . PHE A 1 172 ? 20.264 6.041 -14.628 1.00 86.44 172 PHE A C 1
ATOM 1385 O O . PHE A 1 172 ? 21.340 5.471 -14.778 1.00 86.44 172 PHE A O 1
ATOM 1392 N N . GLN A 1 173 ? 19.797 6.922 -15.522 1.00 81.56 173 GLN A N 1
ATOM 1393 C CA . GLN A 1 173 ? 20.501 7.273 -16.760 1.00 81.56 173 GLN A CA 1
ATOM 1394 C C . GLN A 1 173 ? 21.864 7.915 -16.484 1.00 81.56 173 GLN A C 1
ATOM 1396 O O . GLN A 1 173 ? 22.844 7.591 -17.143 1.00 81.56 173 GLN A O 1
ATOM 1401 N N . LYS A 1 174 ? 21.931 8.786 -15.472 1.00 77.25 174 LYS A N 1
ATOM 1402 C CA . LYS A 1 174 ? 23.168 9.444 -15.035 1.00 77.25 174 LYS A CA 1
ATOM 1403 C C . LYS A 1 174 ? 24.042 8.503 -14.222 1.00 77.25 174 LYS A C 1
ATOM 1405 O O . LYS A 1 174 ? 25.257 8.619 -14.278 1.00 77.25 174 LYS A O 1
ATOM 1410 N N . ILE A 1 175 ? 23.435 7.570 -13.483 1.00 71.62 175 ILE A N 1
ATOM 1411 C CA . ILE A 1 175 ? 24.180 6.596 -12.680 1.00 71.62 175 ILE A CA 1
ATOM 1412 C C . ILE A 1 175 ? 25.073 5.753 -13.577 1.00 71.62 175 ILE A C 1
ATOM 1414 O O . ILE A 1 175 ? 26.258 5.650 -13.293 1.00 71.62 175 ILE A O 1
ATOM 1418 N N . HIS A 1 176 ? 24.546 5.258 -14.697 1.00 66.69 176 HIS A N 1
ATOM 1419 C CA . HIS A 1 176 ? 25.338 4.494 -15.659 1.00 66.69 176 HIS A CA 1
ATOM 1420 C C . HIS A 1 176 ? 26.520 5.301 -16.231 1.00 66.69 176 HIS A C 1
ATOM 1422 O O . HIS A 1 176 ? 27.588 4.750 -16.481 1.00 66.69 176 HIS A O 1
ATOM 1428 N N . GLU A 1 177 ? 26.361 6.614 -16.417 1.00 66.25 177 GLU A N 1
ATOM 1429 C CA . GLU A 1 177 ? 27.455 7.500 -16.840 1.00 66.25 177 GLU A CA 1
ATOM 1430 C C . GLU A 1 177 ? 28.486 7.710 -15.721 1.00 66.25 177 GLU A C 1
ATOM 1432 O O . GLU A 1 177 ? 29.687 7.711 -15.983 1.00 66.25 177 GLU A O 1
ATOM 1437 N N . THR A 1 178 ? 28.037 7.847 -14.471 1.00 62.69 178 THR A N 1
ATOM 1438 C CA . THR A 1 178 ? 28.919 8.012 -13.303 1.00 62.69 178 THR A CA 1
ATOM 1439 C C . THR A 1 178 ? 29.590 6.715 -12.846 1.00 62.69 178 THR A C 1
ATOM 1441 O O . THR A 1 178 ? 30.642 6.772 -12.220 1.00 62.69 178 THR A O 1
ATOM 1444 N N . GLU A 1 179 ? 29.006 5.557 -13.164 1.00 60.53 179 GLU A N 1
ATOM 1445 C CA . GLU A 1 179 ? 29.568 4.217 -12.934 1.00 60.53 179 GLU A CA 1
ATOM 1446 C C . GLU A 1 179 ? 30.552 3.819 -14.054 1.00 60.53 179 GLU A C 1
ATOM 1448 O O . GLU A 1 179 ? 31.252 2.811 -13.961 1.00 60.53 179 GLU A O 1
ATOM 1453 N N . GLY A 1 180 ? 30.650 4.633 -15.114 1.00 49.50 180 GLY A N 1
ATOM 1454 C CA . GLY A 1 180 ? 31.563 4.447 -16.234 1.00 49.50 180 GLY A CA 1
ATOM 1455 C C . GLY A 1 180 ? 33.037 4.425 -15.816 1.00 49.50 180 GLY A C 1
ATOM 1456 O O . GLY A 1 180 ? 33.664 5.468 -15.687 1.00 49.50 180 GLY A O 1
ATOM 1457 N N . SER A 1 181 ? 33.576 3.214 -15.640 1.00 46.69 181 SER A N 1
ATOM 1458 C CA . SER A 1 181 ? 34.971 2.754 -15.811 1.00 46.69 181 SER A CA 1
ATOM 1459 C C . SER A 1 181 ? 36.141 3.648 -15.367 1.00 46.69 181 SER A C 1
ATOM 1461 O O . SER A 1 181 ? 37.260 3.460 -15.846 1.00 46.69 181 SER A O 1
ATOM 1463 N N . SER A 1 182 ? 35.941 4.583 -14.451 1.00 45.16 182 SER A N 1
ATOM 1464 C CA . SER A 1 182 ? 37.027 5.239 -13.740 1.00 45.16 182 SER A CA 1
ATOM 1465 C C . SER A 1 182 ? 36.730 5.133 -12.258 1.00 45.16 182 SER A C 1
ATOM 1467 O O . SER A 1 182 ? 35.787 5.738 -11.759 1.00 45.16 182 SER A O 1
ATOM 1469 N N . PHE A 1 183 ? 37.558 4.373 -11.550 1.00 44.84 183 PHE A N 1
ATOM 1470 C CA . PHE A 1 183 ? 37.590 4.272 -10.088 1.00 44.84 183 PHE A CA 1
ATOM 1471 C C . PHE A 1 183 ? 37.912 5.617 -9.389 1.00 44.84 183 PHE A C 1
ATOM 1473 O O . PHE A 1 183 ? 38.273 5.629 -8.216 1.00 44.84 183 PHE A O 1
ATOM 1480 N N . ASP A 1 184 ? 37.784 6.754 -10.077 1.00 42.12 184 ASP A N 1
ATOM 1481 C CA . ASP A 1 184 ? 37.987 8.087 -9.528 1.00 42.12 184 ASP A CA 1
ATOM 1482 C C . ASP A 1 184 ? 36.646 8.746 -9.195 1.00 42.12 184 ASP A C 1
ATOM 1484 O O . ASP A 1 184 ? 35.978 9.343 -10.036 1.00 42.12 184 ASP A O 1
ATOM 1488 N N . LEU A 1 185 ? 36.290 8.653 -7.912 1.00 49.41 185 LEU A N 1
ATOM 1489 C CA . LEU A 1 185 ? 35.874 9.785 -7.073 1.00 49.41 185 LEU A CA 1
ATOM 1490 C C . LEU A 1 185 ? 34.810 10.770 -7.623 1.00 49.41 185 LEU A C 1
ATOM 1492 O O . LEU A 1 185 ? 34.765 11.929 -7.207 1.00 49.41 185 LEU A O 1
ATOM 1496 N N . GLY A 1 186 ? 33.914 10.339 -8.514 1.00 36.84 186 GLY A N 1
ATOM 1497 C CA . GLY A 1 186 ? 32.933 11.220 -9.163 1.00 36.84 186 GLY A CA 1
ATOM 1498 C C . GLY A 1 186 ? 31.880 11.819 -8.222 1.00 36.84 186 GLY A C 1
ATOM 1499 O O . GLY A 1 186 ? 31.380 12.913 -8.474 1.00 36.84 186 GLY A O 1
ATOM 1500 N N . MET A 1 187 ? 31.569 11.158 -7.101 1.00 45.19 187 MET A N 1
ATOM 1501 C CA . MET A 1 187 ? 30.533 11.637 -6.173 1.00 45.19 187 MET A CA 1
ATOM 1502 C C . MET A 1 187 ? 31.014 12.665 -5.137 1.00 45.19 187 MET A C 1
ATOM 1504 O O . MET A 1 187 ? 30.187 13.397 -4.597 1.00 45.19 187 MET A O 1
ATOM 1508 N N . LEU A 1 188 ? 32.321 12.776 -4.863 1.00 44.47 188 LEU A N 1
ATOM 1509 C CA . LEU A 1 188 ? 32.834 13.683 -3.820 1.00 44.47 188 LEU A CA 1
ATOM 1510 C C . LEU A 1 188 ? 33.198 15.083 -4.338 1.00 44.47 188 LEU A C 1
ATOM 1512 O O . LEU A 1 188 ? 33.217 16.040 -3.563 1.00 44.47 188 LEU A O 1
ATOM 1516 N N . ASN A 1 189 ? 33.412 15.247 -5.646 1.00 36.28 189 ASN A N 1
ATOM 1517 C CA . ASN A 1 189 ? 33.833 16.535 -6.205 1.00 36.28 189 ASN A CA 1
ATOM 1518 C C . ASN A 1 189 ? 32.728 17.606 -6.231 1.00 36.28 189 ASN A C 1
ATOM 1520 O O . ASN A 1 189 ? 33.042 18.784 -6.377 1.00 36.28 189 ASN A O 1
ATOM 1524 N N . SER A 1 190 ? 31.452 17.250 -6.034 1.00 37.88 190 SER A N 1
ATOM 1525 C CA . SER A 1 190 ? 30.384 18.259 -5.948 1.00 37.88 190 SER A CA 1
ATOM 1526 C C . SER A 1 190 ? 30.290 18.938 -4.575 1.00 37.88 190 SER A C 1
ATOM 1528 O O . SER A 1 190 ? 29.727 20.026 -4.492 1.00 37.88 190 SER A O 1
ATOM 1530 N N . VAL A 1 191 ? 30.833 18.336 -3.510 1.00 41.31 191 VAL A N 1
ATOM 1531 C CA . VAL A 1 191 ? 30.794 18.911 -2.148 1.00 41.31 191 VAL A CA 1
ATOM 1532 C C . VAL A 1 191 ? 32.071 19.710 -1.842 1.00 41.31 191 VAL A C 1
ATOM 1534 O O . VAL A 1 191 ? 32.069 20.595 -0.992 1.00 41.31 191 VAL A O 1
ATOM 1537 N N . ALA A 1 192 ? 33.148 19.483 -2.600 1.00 35.84 192 ALA A N 1
ATOM 1538 C CA . ALA A 1 192 ? 34.429 20.173 -2.436 1.00 35.84 192 ALA A CA 1
ATOM 1539 C C . ALA A 1 192 ? 34.459 21.634 -2.938 1.00 35.84 192 ALA A C 1
ATOM 1541 O O . ALA A 1 192 ? 35.458 22.311 -2.730 1.00 35.84 192 ALA A O 1
ATOM 1542 N N . ASN A 1 193 ? 33.384 22.144 -3.555 1.00 32.62 193 ASN A N 1
ATOM 1543 C CA . ASN A 1 193 ? 33.280 23.552 -3.977 1.00 32.62 193 ASN A CA 1
ATOM 1544 C C . ASN A 1 193 ? 32.480 24.438 -3.004 1.00 32.62 193 ASN A C 1
ATOM 1546 O O . ASN A 1 193 ? 32.087 25.550 -3.356 1.00 32.62 193 ASN A O 1
ATOM 1550 N N . C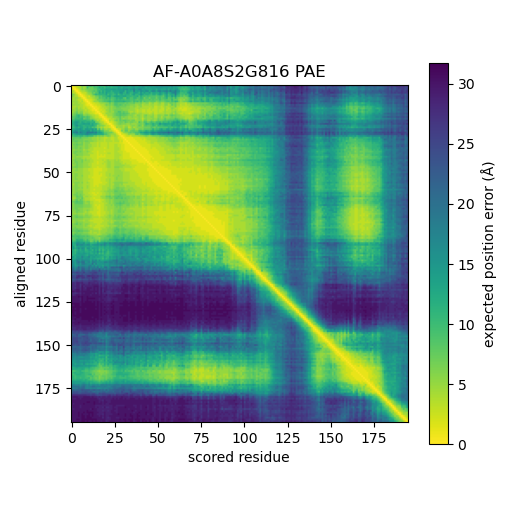YS A 1 194 ? 32.231 23.968 -1.782 1.00 34.81 194 CYS A N 1
ATOM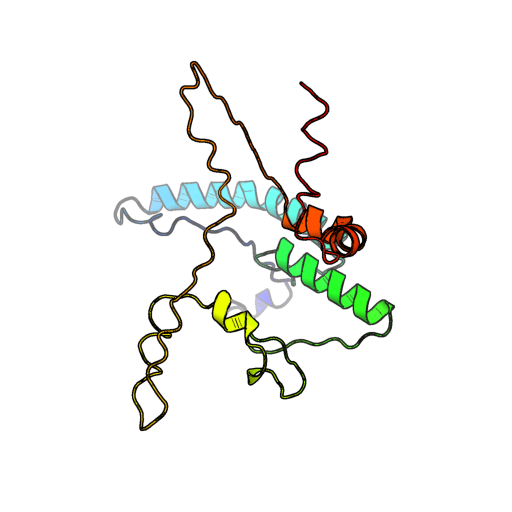 1551 C CA . CYS A 1 194 ? 31.656 24.779 -0.709 1.00 34.81 194 CYS A CA 1
ATOM 1552 C C . CYS A 1 194 ? 32.466 24.641 0.588 1.00 34.81 194 CYS A C 1
ATOM 1554 O O . CYS A 1 194 ? 31.896 24.341 1.630 1.00 34.81 194 CYS A O 1
ATOM 1556 N N . PHE A 1 195 ? 33.780 24.866 0.512 1.00 34.97 195 PHE A N 1
ATOM 1557 C CA . PHE A 1 195 ? 34.610 25.378 1.607 1.00 34.97 195 PHE A CA 1
ATOM 1558 C C . PHE A 1 195 ? 35.725 26.253 1.036 1.00 34.97 195 PHE A C 1
ATOM 1560 O O . PHE A 1 195 ? 36.268 25.881 -0.028 1.00 34.97 195 PHE A O 1
#

Mean predicted aligned error: 15.2 Å